Protein AF-A0A8T1RZL0-F1 (afdb_monomer_lite)

Organism: Chelydra serpentina (NCBI:txid8475)

pLDDT: mean 84.04, std 23.36, range [25.22, 98.88]

InterPro domains:
  IPR036890 Histidine kinase/HSP90-like ATPase superfamily [G3DSA:3.30.565.10] (54-259)
  IPR036890 Histidine kinase/HSP90-like ATPase superfamily [SSF55874] (76-316)

Secondary structure (DSSP, 8-state):
-------PPPP----------------------PPPPP---------------SS--TTS-----BHHHHHHHHTT-SSHHHHHHHHHHHHHHTT-SEEEEEEEE-TTSTTSEEEEEEE-S----HHHHHHHTSTT--TT--TT---S--SS-HHHHHHHHHEEEEEEEEEETTEEEEEEEEHHHHHHHT--B------EEETTT--B--S-HHHHHHHHHHHHHHSS--SHHHHHHHHHT--SSEEEEEEEEEE-B-TTSSBSEE-SSSTT--EESSPPPTT--GGGTBHHHHHHHS-SS--SEEEETTEEP----GGGSSSS--

Radius of gyration: 24.31 Å; chains: 1; bounding box: 66×62×62 Å

Structure (mmCIF, N/CA/C/O backbone):
data_AF-A0A8T1RZL0-F1
#
_entry.id   AF-A0A8T1RZL0-F1
#
loop_
_atom_site.group_PDB
_atom_site.id
_atom_site.type_symbol
_atom_site.label_atom_id
_atom_site.label_alt_id
_atom_site.label_comp_id
_atom_site.label_asym_id
_atom_site.label_entity_id
_atom_site.label_seq_id
_atom_site.pdbx_PDB_ins_code
_atom_site.Cartn_x
_atom_site.Cartn_y
_atom_site.Cartn_z
_atom_site.occupancy
_atom_site.B_iso_or_equiv
_atom_site.auth_seq_id
_atom_site.auth_comp_id
_atom_site.auth_asym_id
_atom_site.auth_atom_id
_atom_site.pdbx_PDB_model_num
ATOM 1 N N . ALA A 1 1 ? 41.964 -41.696 9.073 1.00 37.19 1 ALA A N 1
ATOM 2 C CA . ALA A 1 1 ? 42.501 -40.524 8.344 1.00 37.19 1 ALA A CA 1
ATOM 3 C C . ALA A 1 1 ? 41.944 -40.613 6.926 1.00 37.19 1 ALA A C 1
ATOM 5 O O . ALA A 1 1 ? 42.032 -41.689 6.370 1.00 37.19 1 ALA A O 1
ATOM 6 N N . THR A 1 2 ? 41.233 -39.659 6.337 1.00 33.69 2 THR A N 1
ATOM 7 C CA . THR A 1 2 ? 41.319 -38.195 6.370 1.00 33.69 2 THR A CA 1
ATOM 8 C C . THR A 1 2 ? 39.928 -37.588 6.111 1.00 33.69 2 THR A C 1
ATOM 10 O O . THR A 1 2 ? 39.159 -38.073 5.288 1.00 33.69 2 THR A O 1
ATOM 13 N N . ARG A 1 3 ? 39.608 -36.514 6.845 1.00 30.61 3 ARG A N 1
ATOM 14 C CA . ARG A 1 3 ? 38.423 -35.659 6.667 1.00 30.61 3 ARG A CA 1
ATOM 15 C C . ARG A 1 3 ? 38.603 -34.766 5.430 1.00 30.61 3 ARG A C 1
ATOM 17 O O . ARG A 1 3 ? 39.590 -34.036 5.359 1.00 30.61 3 ARG A O 1
ATOM 24 N N . GLY A 1 4 ? 37.636 -34.764 4.512 1.00 29.84 4 GLY A N 1
ATOM 25 C CA . GLY A 1 4 ? 37.525 -33.781 3.428 1.00 29.84 4 GLY A CA 1
ATOM 26 C C . GLY A 1 4 ? 36.739 -32.550 3.887 1.00 29.84 4 GLY A C 1
ATOM 27 O O . GLY A 1 4 ? 35.565 -32.654 4.231 1.00 29.84 4 GLY A O 1
ATOM 28 N N . ARG A 1 5 ? 37.408 -31.394 3.936 1.00 31.72 5 ARG A N 1
ATOM 29 C CA . ARG A 1 5 ? 36.857 -30.090 4.340 1.00 31.72 5 ARG A CA 1
ATOM 30 C C . ARG A 1 5 ? 35.836 -29.583 3.311 1.00 31.72 5 ARG A C 1
ATOM 32 O O . ARG A 1 5 ? 36.177 -29.447 2.138 1.00 31.72 5 ARG A O 1
ATOM 39 N N . ARG A 1 6 ? 34.625 -29.223 3.757 1.00 32.50 6 ARG A N 1
ATOM 40 C CA . ARG A 1 6 ? 33.732 -28.321 3.009 1.00 32.50 6 ARG A CA 1
ATOM 41 C C . ARG A 1 6 ? 34.348 -26.918 3.035 1.00 32.50 6 ARG A C 1
ATOM 43 O O . ARG A 1 6 ? 34.681 -26.419 4.104 1.00 32.50 6 ARG A O 1
ATOM 50 N N . ARG A 1 7 ? 34.544 -26.321 1.858 1.00 29.55 7 ARG A N 1
ATOM 51 C CA . ARG A 1 7 ? 34.908 -24.908 1.702 1.00 29.55 7 ARG A CA 1
ATOM 52 C C . ARG A 1 7 ? 33.635 -24.075 1.835 1.00 29.55 7 ARG A C 1
ATOM 54 O O . ARG A 1 7 ? 32.739 -24.211 1.008 1.00 29.55 7 ARG A O 1
ATOM 61 N N . GLU A 1 8 ? 33.566 -23.243 2.865 1.00 30.62 8 GLU A N 1
ATOM 62 C CA . GLU A 1 8 ? 32.616 -22.135 2.936 1.00 30.62 8 GLU A CA 1
ATOM 63 C C . GLU A 1 8 ? 33.102 -21.010 2.016 1.00 30.62 8 GLU A C 1
ATOM 65 O O . GLU A 1 8 ? 34.278 -20.642 2.025 1.00 30.62 8 GLU A O 1
ATOM 70 N N . VAL A 1 9 ? 32.198 -20.506 1.179 1.00 29.25 9 VAL A N 1
ATOM 71 C CA . VAL A 1 9 ? 32.415 -19.330 0.331 1.00 29.25 9 VAL A CA 1
ATOM 72 C C . VAL A 1 9 ? 31.949 -18.109 1.133 1.00 29.25 9 VAL A C 1
ATOM 74 O O . VAL A 1 9 ? 30.792 -18.104 1.561 1.00 29.25 9 VAL A O 1
ATOM 77 N N . PRO A 1 10 ? 32.788 -17.082 1.361 1.00 31.03 10 PRO A N 1
ATOM 78 C CA . PRO A 1 10 ? 32.375 -15.899 2.109 1.00 31.03 10 PRO A CA 1
ATOM 79 C C . PRO A 1 10 ? 31.313 -15.112 1.333 1.00 31.03 10 PRO A C 1
ATOM 81 O O . PRO A 1 10 ? 31.530 -14.728 0.183 1.00 31.03 10 PRO A O 1
ATOM 84 N N . ARG A 1 11 ? 30.166 -14.850 1.970 1.00 28.55 11 ARG A N 1
ATOM 85 C CA . ARG A 1 11 ? 29.207 -13.840 1.507 1.00 28.55 11 ARG A CA 1
ATOM 86 C C . ARG A 1 11 ? 29.828 -12.462 1.738 1.00 28.55 11 ARG A C 1
ATOM 88 O O . ARG A 1 11 ? 30.153 -12.123 2.872 1.00 28.55 11 ARG A O 1
ATOM 95 N N . LEU A 1 12 ? 29.980 -11.679 0.670 1.00 26.19 12 LEU A N 1
ATOM 96 C CA . LEU A 1 12 ? 30.259 -10.248 0.771 1.00 26.19 12 LEU A CA 1
ATOM 97 C C . LEU A 1 12 ? 29.050 -9.561 1.423 1.00 26.19 12 LEU A C 1
ATOM 99 O O . LEU A 1 12 ? 28.050 -9.301 0.759 1.00 26.19 12 LEU A O 1
ATOM 103 N N . CYS A 1 13 ? 29.145 -9.264 2.718 1.00 26.36 13 CYS A N 1
ATOM 104 C CA . CYS A 1 13 ? 28.384 -8.170 3.310 1.00 26.36 13 CYS A CA 1
ATOM 105 C C . CYS A 1 13 ? 29.122 -6.876 2.965 1.00 26.36 13 CYS A C 1
ATOM 107 O O . CYS A 1 13 ? 30.236 -6.653 3.436 1.00 26.36 13 CYS A O 1
ATOM 109 N N . ALA A 1 14 ? 28.514 -6.040 2.127 1.00 26.00 14 ALA A N 1
ATOM 110 C CA . ALA A 1 14 ? 28.943 -4.662 1.961 1.00 26.00 14 ALA A CA 1
ATOM 111 C C . ALA A 1 14 ? 28.702 -3.930 3.290 1.00 26.00 14 ALA A C 1
ATOM 113 O O . ALA A 1 14 ? 27.561 -3.685 3.674 1.00 26.00 14 ALA A O 1
ATOM 114 N N . ALA A 1 15 ? 29.780 -3.641 4.015 1.00 27.19 15 ALA A N 1
ATOM 115 C CA . ALA A 1 15 ? 29.756 -2.709 5.128 1.00 27.19 15 ALA A CA 1
ATOM 116 C C . ALA A 1 15 ? 29.612 -1.295 4.551 1.00 27.19 15 ALA A C 1
ATOM 118 O O . ALA A 1 15 ? 30.432 -0.869 3.741 1.00 27.19 15 ALA A O 1
ATOM 119 N N . TRP A 1 16 ? 28.552 -0.588 4.933 1.00 25.22 16 TRP A N 1
ATOM 120 C CA . TRP A 1 16 ? 28.463 0.852 4.727 1.00 25.22 16 TRP A CA 1
ATOM 121 C C . TRP A 1 16 ? 29.247 1.536 5.848 1.00 25.22 16 TRP A C 1
ATOM 123 O O . TRP A 1 16 ? 28.841 1.506 7.009 1.00 25.22 16 TRP A O 1
ATOM 133 N N . GLU A 1 17 ? 30.391 2.121 5.498 1.00 25.33 17 GLU A N 1
ATOM 134 C CA . GLU A 1 17 ? 31.101 3.075 6.345 1.00 25.33 17 GLU A CA 1
ATOM 135 C C . GLU A 1 17 ? 30.389 4.429 6.257 1.00 25.33 17 GLU A C 1
ATOM 137 O O . GLU A 1 17 ? 30.328 5.056 5.199 1.00 25.33 17 GLU A O 1
ATOM 142 N N . ALA A 1 18 ? 29.844 4.885 7.384 1.00 27.38 18 ALA A N 1
ATOM 143 C CA . ALA A 1 18 ? 29.419 6.264 7.545 1.00 27.38 18 ALA A CA 1
ATOM 144 C C . ALA A 1 18 ? 30.668 7.158 7.566 1.00 27.38 18 ALA A C 1
ATOM 146 O O . ALA A 1 18 ? 31.413 7.200 8.545 1.00 27.38 18 ALA A O 1
ATOM 147 N N . VAL A 1 19 ? 30.904 7.866 6.464 1.00 27.39 19 VAL A N 1
ATOM 148 C CA . VAL A 1 19 ? 31.906 8.928 6.383 1.00 27.39 19 VAL A CA 1
ATOM 149 C C . VAL A 1 19 ? 31.368 10.145 7.136 1.00 27.39 19 VAL A C 1
ATOM 151 O O . VAL A 1 19 ? 30.555 10.901 6.613 1.00 27.39 19 VAL A O 1
ATOM 154 N N . THR A 1 20 ? 31.840 10.364 8.361 1.00 32.06 20 THR A N 1
ATOM 155 C CA . THR A 1 20 ? 31.798 11.684 9.007 1.00 32.06 20 THR A CA 1
ATOM 156 C C . THR A 1 20 ? 33.219 12.227 9.071 1.00 32.06 20 THR A C 1
ATOM 158 O O . THR A 1 20 ? 34.061 11.700 9.798 1.00 32.06 20 THR A O 1
ATOM 161 N N . GLY A 1 21 ? 33.504 13.254 8.272 1.00 28.02 21 GLY A N 1
ATOM 162 C CA . GLY A 1 21 ? 34.773 13.975 8.304 1.00 28.02 21 GLY A CA 1
ATOM 163 C C . GLY A 1 21 ? 34.838 15.002 9.439 1.00 28.02 21 GLY A C 1
ATOM 164 O O . GLY A 1 21 ? 33.839 15.642 9.755 1.00 28.02 21 GLY A O 1
ATOM 165 N N . GLY A 1 22 ? 36.043 15.198 9.990 1.00 28.34 22 GLY A N 1
ATOM 166 C CA . GLY A 1 22 ? 36.426 16.397 10.751 1.00 28.34 22 GLY A CA 1
ATOM 167 C C . GLY A 1 22 ? 37.119 16.115 12.093 1.00 28.34 22 GLY A C 1
ATOM 168 O O . GLY A 1 22 ? 36.473 15.573 12.981 1.00 28.34 22 GLY A O 1
ATOM 169 N N . PRO A 1 23 ? 38.410 16.468 12.280 1.00 32.50 23 PRO A N 1
ATOM 170 C CA . PRO A 1 23 ? 39.247 15.941 13.356 1.00 32.50 23 PRO A CA 1
ATOM 171 C C . PRO A 1 23 ? 39.116 16.745 14.657 1.00 32.50 23 PRO A C 1
ATOM 173 O O . PRO A 1 23 ? 39.288 17.961 14.677 1.00 32.50 23 PRO A O 1
ATOM 176 N N . GLY A 1 24 ? 38.893 16.047 15.769 1.00 28.92 24 GLY A N 1
ATOM 177 C CA . GLY A 1 24 ? 38.912 16.621 17.111 1.00 28.92 24 GLY A CA 1
ATOM 178 C C . GLY A 1 24 ? 39.408 15.585 18.108 1.00 28.92 24 GLY A C 1
ATOM 179 O O . GLY A 1 24 ? 38.707 14.641 18.447 1.00 28.92 24 GLY A O 1
ATOM 180 N N . THR A 1 25 ? 40.654 15.747 18.537 1.00 32.50 25 THR A N 1
ATOM 181 C CA . THR A 1 25 ? 41.343 14.984 19.583 1.00 32.50 25 THR A CA 1
ATOM 182 C C . THR A 1 25 ? 40.469 14.673 20.799 1.00 32.50 25 THR A C 1
ATOM 184 O O . THR A 1 25 ? 40.083 15.600 21.507 1.00 32.50 25 THR A O 1
ATOM 187 N N . GLN A 1 26 ? 40.305 13.394 21.149 1.00 30.94 26 GLN A N 1
ATOM 188 C CA . GLN A 1 26 ? 40.115 13.001 22.546 1.00 30.94 26 GLN A CA 1
ATOM 189 C C . GLN A 1 26 ? 40.619 11.580 22.829 1.00 30.94 26 GLN A C 1
ATOM 191 O O . GLN A 1 26 ? 40.531 10.667 22.015 1.00 30.94 26 GLN A O 1
ATOM 196 N N . LYS A 1 27 ? 41.277 11.481 23.983 1.00 30.34 27 LYS A N 1
ATOM 197 C CA . LYS A 1 27 ? 42.236 10.460 24.401 1.00 30.34 27 LYS A CA 1
ATOM 198 C C . LYS A 1 27 ? 41.599 9.091 24.648 1.00 30.34 27 LYS A C 1
ATOM 200 O O . LYS A 1 27 ? 40.539 8.980 25.251 1.00 30.34 27 LYS A O 1
ATOM 205 N N . SER A 1 28 ? 42.359 8.063 24.287 1.00 29.33 28 SER A N 1
ATOM 206 C CA . SER A 1 28 ? 42.200 6.672 24.699 1.00 29.33 28 SER A CA 1
ATOM 207 C C . SER A 1 28 ? 42.244 6.510 26.225 1.00 29.33 28 SER A C 1
ATOM 209 O O . SER A 1 28 ? 43.258 6.822 26.852 1.00 29.33 28 SER A O 1
ATOM 211 N N . LEU A 1 29 ? 41.191 5.936 26.802 1.00 29.83 29 LEU A N 1
ATOM 212 C CA . LEU A 1 29 ? 41.204 5.299 28.121 1.00 29.83 29 LEU A CA 1
ATOM 213 C C . LEU A 1 29 ? 40.621 3.888 27.958 1.00 29.83 29 LEU A C 1
ATOM 215 O O . LEU A 1 29 ? 39.431 3.659 28.143 1.00 29.83 29 LEU A O 1
ATOM 219 N N . LEU A 1 30 ? 41.474 2.942 27.557 1.00 30.59 30 LEU A N 1
ATOM 220 C CA . LEU A 1 30 ? 41.188 1.510 27.642 1.00 30.59 30 LEU A CA 1
ATOM 221 C C . LEU A 1 30 ? 41.414 1.069 29.093 1.00 30.59 30 LEU A C 1
ATOM 223 O O . LEU A 1 30 ? 42.540 0.799 29.502 1.00 30.59 30 LEU A O 1
ATOM 227 N N . GLY A 1 31 ? 40.337 1.029 29.875 1.00 28.03 31 GLY A N 1
ATOM 228 C CA . GLY A 1 31 ? 40.299 0.317 31.147 1.00 28.03 31 GLY A CA 1
ATOM 229 C C . GLY A 1 31 ? 39.988 -1.157 30.899 1.00 28.03 31 GLY A C 1
ATOM 230 O O . GLY A 1 31 ? 38.896 -1.499 30.453 1.00 28.03 31 GLY A O 1
ATOM 231 N N . THR A 1 32 ? 40.946 -2.037 31.176 1.00 32.47 32 THR A N 1
ATOM 232 C CA . THR A 1 32 ? 40.758 -3.491 31.186 1.00 32.47 32 THR A CA 1
ATOM 233 C C . THR A 1 32 ? 39.917 -3.898 32.396 1.00 32.47 32 THR A C 1
ATOM 235 O O . THR A 1 32 ? 40.432 -3.950 33.512 1.00 32.47 32 THR A O 1
ATOM 238 N N . ALA A 1 33 ? 38.635 -4.205 32.192 1.00 30.55 33 ALA A N 1
ATOM 239 C CA . ALA A 1 33 ? 37.820 -4.895 33.189 1.00 30.55 33 ALA A CA 1
ATOM 240 C C . ALA A 1 33 ? 37.952 -6.413 32.980 1.00 30.55 33 ALA A C 1
ATOM 242 O O . ALA A 1 33 ? 37.507 -6.959 31.971 1.00 30.55 33 ALA A O 1
ATOM 243 N N . GLN A 1 34 ? 38.617 -7.085 33.920 1.00 29.52 34 GLN A N 1
ATOM 244 C CA . GLN A 1 34 ? 38.732 -8.543 33.971 1.00 29.52 34 GLN A CA 1
ATOM 245 C C . GLN A 1 34 ? 37.376 -9.165 34.344 1.00 29.52 34 GLN A C 1
ATOM 247 O O . GLN A 1 34 ? 36.755 -8.759 35.324 1.00 29.52 34 GLN A O 1
ATOM 252 N N . CYS A 1 35 ? 36.928 -10.162 33.576 1.00 29.73 35 CYS A N 1
ATOM 253 C CA . CYS A 1 35 ? 35.799 -11.013 33.955 1.00 29.73 35 CYS A CA 1
ATOM 254 C C . CYS A 1 35 ? 36.222 -11.992 35.070 1.00 29.73 35 CYS A C 1
ATOM 256 O O . CYS A 1 35 ? 37.322 -12.545 34.988 1.00 29.73 35 CYS A O 1
ATOM 258 N N . PRO A 1 36 ? 35.381 -12.238 36.091 1.00 33.09 36 PRO A N 1
ATOM 259 C CA . PRO A 1 36 ? 35.652 -13.253 37.106 1.00 33.09 36 PRO A CA 1
ATOM 260 C C . PRO A 1 36 ? 35.468 -14.677 36.539 1.00 33.09 36 PRO A C 1
ATOM 262 O O . PRO A 1 36 ? 34.746 -14.854 35.557 1.00 33.09 36 PRO A O 1
ATOM 265 N N . PRO A 1 37 ? 36.119 -15.698 37.131 1.00 33.81 37 PRO A N 1
ATOM 266 C CA . PRO A 1 37 ? 36.125 -17.056 36.595 1.00 33.81 37 PRO A CA 1
ATOM 267 C C . PRO A 1 37 ? 34.781 -17.769 36.798 1.00 33.81 37 PRO A C 1
ATOM 269 O O . PRO A 1 37 ? 34.136 -17.636 37.838 1.00 33.81 37 PRO A O 1
ATOM 272 N N . GLU A 1 38 ? 34.391 -18.566 35.800 1.00 33.50 38 GLU A N 1
ATOM 273 C CA . GLU A 1 38 ? 33.238 -19.467 35.850 1.00 33.50 38 GLU A CA 1
ATOM 274 C C . GLU A 1 38 ? 33.451 -20.564 36.904 1.00 33.50 38 GLU A C 1
ATOM 276 O O . GLU A 1 38 ? 34.396 -21.352 36.832 1.00 33.50 38 GLU A O 1
ATOM 281 N N . VAL A 1 39 ? 32.542 -20.640 37.878 1.00 35.50 39 VAL A N 1
ATOM 282 C CA . VAL A 1 39 ? 32.444 -21.775 38.800 1.00 35.50 39 VAL A CA 1
ATOM 283 C C . VAL A 1 39 ? 31.473 -22.785 38.196 1.00 35.50 39 VAL A C 1
ATOM 285 O O . VAL A 1 39 ? 30.285 -22.509 38.042 1.00 35.50 39 VAL A O 1
ATOM 288 N N . GLY A 1 40 ? 31.997 -23.958 37.844 1.00 34.34 40 GLY A N 1
ATOM 289 C CA . GLY A 1 40 ? 31.218 -25.083 37.344 1.00 34.34 40 GLY A CA 1
ATOM 290 C C . GLY A 1 40 ? 30.263 -25.644 38.399 1.00 34.34 40 GLY A C 1
ATOM 291 O O . GLY A 1 40 ? 30.658 -25.942 39.525 1.00 34.34 40 GLY A O 1
ATOM 292 N N . GLY A 1 41 ? 29.011 -25.842 37.998 1.00 31.33 41 GLY A N 1
ATOM 293 C CA . GLY A 1 41 ? 28.005 -26.578 38.754 1.00 31.33 41 GLY A CA 1
ATOM 294 C C . GLY A 1 41 ? 26.936 -27.111 37.807 1.00 31.33 41 GLY A C 1
ATOM 295 O O . GLY A 1 41 ? 26.253 -26.337 37.143 1.00 31.33 41 GLY A O 1
ATOM 296 N N . LEU A 1 42 ? 26.808 -28.440 37.727 1.00 40.09 42 LEU A N 1
ATOM 297 C CA . LEU A 1 42 ? 25.701 -29.106 37.044 1.00 40.09 42 LEU A CA 1
ATOM 298 C C . LEU A 1 42 ? 24.372 -28.699 37.700 1.00 40.09 42 LEU A C 1
ATOM 300 O O . LEU A 1 42 ? 24.178 -28.911 38.895 1.00 40.09 42 LEU A O 1
ATOM 304 N N . GLY A 1 43 ? 23.442 -28.165 36.913 1.00 32.91 43 GLY A N 1
ATOM 305 C CA . GLY A 1 43 ? 22.094 -27.824 37.358 1.00 32.91 43 GLY A CA 1
ATOM 306 C C . GLY A 1 43 ? 21.182 -27.595 36.159 1.00 32.91 43 GLY A C 1
ATOM 307 O O . GLY A 1 43 ? 21.559 -26.920 35.209 1.00 32.91 43 GLY A O 1
ATOM 308 N N . ALA A 1 44 ? 20.011 -28.225 36.187 1.00 34.75 44 ALA A N 1
ATOM 309 C CA . ALA A 1 44 ? 19.055 -28.352 35.095 1.00 34.75 44 ALA A CA 1
ATOM 310 C C . ALA A 1 44 ? 18.743 -27.047 34.335 1.00 34.75 44 ALA A C 1
ATOM 312 O O . ALA A 1 44 ? 18.639 -25.970 34.922 1.00 34.75 44 ALA A O 1
ATOM 313 N N . ALA A 1 45 ? 18.518 -27.183 33.024 1.00 38.50 45 ALA A N 1
ATOM 314 C CA . ALA A 1 45 ? 18.060 -26.120 32.139 1.00 38.50 45 ALA A CA 1
ATOM 315 C C . ALA A 1 45 ? 16.754 -25.494 32.664 1.00 38.50 45 ALA A C 1
ATOM 317 O O . ALA A 1 45 ? 15.665 -26.042 32.493 1.00 38.50 45 ALA A O 1
ATOM 318 N N . ARG A 1 46 ? 16.863 -24.329 33.312 1.00 38.16 46 ARG A N 1
ATOM 319 C CA . ARG A 1 46 ? 15.722 -23.445 33.556 1.00 38.16 46 ARG A CA 1
ATOM 320 C C . ARG A 1 46 ? 15.308 -22.844 32.220 1.00 38.16 46 ARG A C 1
ATOM 322 O O . ARG A 1 46 ? 16.105 -22.169 31.573 1.00 38.16 46 ARG A O 1
ATOM 329 N N . GLN A 1 47 ? 14.056 -23.065 31.830 1.00 39.34 47 GLN A N 1
ATOM 330 C CA . GLN A 1 47 ? 13.431 -22.241 30.803 1.00 39.34 47 GLN A CA 1
ATOM 331 C C . GLN A 1 47 ? 13.476 -20.770 31.255 1.00 39.34 47 GLN A C 1
ATOM 333 O O . GLN A 1 47 ? 13.221 -20.504 32.436 1.00 39.34 47 GLN A O 1
ATOM 338 N N . PRO A 1 48 ? 13.818 -19.813 30.376 1.00 42.34 48 PRO A N 1
ATOM 339 C CA . PRO A 1 48 ? 13.777 -18.407 30.736 1.00 42.34 48 PRO A CA 1
ATOM 340 C C . PRO A 1 48 ? 12.315 -18.018 30.978 1.00 42.34 48 PRO A C 1
ATOM 342 O O . PRO A 1 48 ? 11.495 -18.034 30.062 1.00 42.34 48 PRO A O 1
ATOM 345 N N . GLY A 1 49 ? 11.979 -17.722 32.235 1.00 48.06 49 GLY A N 1
ATOM 346 C CA . GLY A 1 49 ? 10.696 -17.120 32.590 1.00 48.06 49 GLY A CA 1
ATOM 347 C C . GLY A 1 49 ? 10.536 -15.734 31.950 1.00 48.06 49 GLY A C 1
ATOM 348 O O . GLY A 1 49 ? 11.512 -15.182 31.432 1.00 48.06 49 GLY A O 1
ATOM 349 N N . PRO A 1 50 ? 9.324 -15.150 31.979 1.00 53.62 50 PRO A N 1
ATOM 350 C CA . PRO A 1 50 ? 9.091 -13.814 31.441 1.00 53.62 50 PRO A CA 1
ATOM 351 C C . PRO A 1 50 ? 10.080 -12.835 32.077 1.00 53.62 50 PRO A C 1
ATOM 353 O O . PRO A 1 50 ? 10.260 -12.839 33.296 1.00 53.62 50 PRO A O 1
ATOM 356 N N . ALA A 1 51 ? 10.753 -12.034 31.247 1.00 59.28 51 ALA A N 1
ATOM 357 C CA . ALA A 1 51 ? 11.690 -11.020 31.709 1.00 59.28 51 ALA A CA 1
ATOM 358 C C . ALA A 1 51 ? 10.952 -10.066 32.657 1.00 59.28 51 ALA A C 1
ATOM 360 O O . ALA A 1 51 ? 10.164 -9.226 32.225 1.00 59.28 51 ALA A O 1
ATOM 361 N N . MET A 1 52 ? 11.159 -10.238 33.962 1.00 64.62 52 MET A N 1
ATOM 362 C CA . MET A 1 52 ? 10.540 -9.379 34.958 1.00 64.62 52 MET A CA 1
ATOM 363 C C . MET A 1 52 ? 11.290 -8.054 34.974 1.00 64.62 52 MET A C 1
ATOM 365 O O . MET A 1 52 ? 12.489 -8.007 35.254 1.00 64.62 52 MET A O 1
ATOM 369 N N . ALA A 1 53 ? 10.579 -6.979 34.641 1.00 74.56 53 ALA A N 1
ATOM 370 C CA . ALA A 1 53 ? 11.073 -5.626 34.825 1.00 74.56 53 ALA A CA 1
ATOM 371 C C . ALA A 1 53 ? 11.481 -5.426 36.295 1.00 74.56 53 ALA A C 1
ATOM 373 O O . ALA A 1 53 ? 10.754 -5.827 37.202 1.00 74.56 53 ALA A O 1
ATOM 374 N N . PHE A 1 54 ? 12.641 -4.808 36.532 1.00 83.94 54 PHE A N 1
ATOM 375 C CA . PHE A 1 54 ? 13.163 -4.581 37.886 1.00 83.94 54 PHE A CA 1
ATOM 376 C C . PHE A 1 54 ? 12.277 -3.631 38.711 1.00 83.94 54 PHE A C 1
ATOM 378 O O . PHE A 1 54 ? 12.204 -3.744 39.930 1.00 83.94 54 PHE A O 1
ATOM 385 N N . THR A 1 55 ? 11.597 -2.691 38.051 1.00 91.12 55 THR A N 1
ATOM 386 C CA . THR A 1 55 ? 10.668 -1.739 38.670 1.00 91.12 55 THR A CA 1
ATOM 387 C C . THR A 1 55 ? 9.638 -1.258 37.643 1.00 91.12 55 THR A C 1
ATOM 389 O O . THR A 1 55 ? 9.708 -1.612 36.464 1.00 91.12 55 THR A O 1
ATOM 392 N N . ASN A 1 56 ? 8.678 -0.444 38.080 1.00 88.75 56 ASN A N 1
ATOM 393 C CA . ASN A 1 56 ? 7.738 0.219 37.189 1.00 88.75 56 ASN A CA 1
ATOM 394 C C . ASN A 1 56 ? 8.426 1.376 36.441 1.00 88.75 56 ASN A C 1
ATOM 396 O O . ASN A 1 56 ? 8.988 2.281 37.054 1.00 88.75 56 ASN A O 1
ATOM 400 N N . TYR A 1 57 ? 8.341 1.355 35.111 1.00 91.06 57 TYR A N 1
ATOM 401 C CA . TYR A 1 57 ? 8.910 2.370 34.220 1.00 91.06 57 TYR A CA 1
ATOM 402 C C . TYR A 1 57 ? 7.854 3.301 33.599 1.00 91.06 57 TYR A C 1
ATOM 404 O O . TYR A 1 57 ? 8.152 3.995 32.631 1.00 91.06 57 TYR A O 1
ATOM 412 N N . SER A 1 58 ? 6.613 3.312 34.098 1.00 91.12 58 SER A N 1
ATOM 413 C CA . SER A 1 58 ? 5.513 4.097 33.514 1.00 91.12 58 SER A CA 1
ATOM 414 C C . SER A 1 58 ? 5.751 5.610 33.518 1.00 91.12 58 SER A C 1
ATOM 416 O O . SER A 1 58 ? 5.195 6.302 32.676 1.00 91.12 58 SER A O 1
ATOM 418 N N . SER A 1 59 ? 6.569 6.121 34.443 1.00 91.19 59 SER A N 1
ATOM 419 C CA . SER A 1 59 ? 6.932 7.541 34.536 1.00 91.19 59 SER A CA 1
ATOM 420 C C . SER A 1 59 ? 8.146 7.934 33.688 1.00 91.19 59 SER A C 1
ATOM 422 O O . SER A 1 59 ? 8.513 9.107 33.668 1.00 91.19 59 SER A O 1
ATOM 424 N N . LEU A 1 60 ? 8.804 6.978 33.022 1.00 92.44 60 LEU A N 1
ATOM 425 C CA . LEU A 1 60 ? 9.966 7.266 32.186 1.00 92.44 60 LEU A CA 1
ATOM 426 C C . LEU A 1 60 ? 9.543 7.735 30.792 1.00 92.44 60 LEU A C 1
ATOM 428 O O . LEU A 1 60 ? 8.580 7.231 30.212 1.00 92.44 60 LEU A O 1
ATOM 432 N N . ASN A 1 61 ? 10.332 8.651 30.230 1.00 89.56 61 ASN A N 1
ATOM 433 C CA . ASN A 1 61 ? 10.121 9.169 28.883 1.00 89.56 61 ASN A CA 1
ATOM 434 C C . ASN A 1 61 ? 10.197 8.049 27.837 1.00 89.56 61 ASN A C 1
ATOM 436 O O . ASN A 1 61 ? 11.068 7.175 27.888 1.00 89.56 61 ASN A O 1
ATOM 440 N N . ARG A 1 62 ? 9.289 8.098 26.860 1.00 90.94 62 ARG A N 1
ATOM 441 C CA . ARG A 1 62 ? 9.257 7.191 25.710 1.00 90.94 62 ARG A CA 1
ATOM 442 C C . ARG A 1 62 ? 9.771 7.928 24.482 1.00 90.94 62 ARG A C 1
ATOM 444 O O . ARG A 1 62 ? 9.447 9.093 24.287 1.00 90.94 62 ARG A O 1
ATOM 451 N N . ALA A 1 63 ? 10.547 7.238 23.649 1.00 87.62 63 ALA A N 1
ATOM 452 C CA . ALA A 1 63 ? 10.794 7.724 22.299 1.00 87.62 63 ALA A CA 1
ATOM 453 C C . ALA A 1 63 ? 9.455 7.782 21.551 1.00 87.62 63 ALA A C 1
ATOM 455 O O . ALA A 1 63 ? 8.667 6.835 21.619 1.00 87.62 63 ALA A O 1
ATOM 456 N N . GLN A 1 64 ? 9.213 8.893 20.870 1.00 85.62 64 GLN A N 1
ATOM 457 C CA . GLN A 1 64 ? 8.015 9.135 20.078 1.00 85.62 64 GLN A CA 1
ATOM 458 C C . GLN A 1 64 ? 8.408 9.335 18.618 1.00 85.62 64 GLN A C 1
ATOM 460 O O . GLN A 1 64 ? 9.556 9.653 18.304 1.00 85.62 64 GLN A O 1
ATOM 465 N N . LEU A 1 65 ? 7.448 9.108 17.730 1.00 87.19 65 LEU A N 1
ATOM 466 C CA . LEU A 1 65 ? 7.594 9.384 16.311 1.00 87.19 65 LEU A CA 1
ATOM 467 C C . LEU A 1 65 ? 6.832 10.657 16.001 1.00 87.19 65 LEU A C 1
ATOM 469 O O . LEU A 1 65 ? 5.638 10.740 16.286 1.00 87.19 65 LEU A O 1
ATOM 473 N N . THR A 1 66 ? 7.534 11.615 15.411 1.00 88.25 66 THR A N 1
ATOM 474 C CA . THR A 1 66 ? 6.913 12.825 14.893 1.00 88.25 66 THR A CA 1
ATOM 475 C C . THR A 1 66 ? 6.407 12.590 13.477 1.00 88.25 66 THR A C 1
ATOM 477 O O . THR A 1 66 ? 6.898 11.719 12.750 1.00 88.25 66 THR A O 1
ATOM 480 N N . PHE A 1 67 ? 5.449 13.401 13.062 1.00 86.25 67 PHE A N 1
ATOM 481 C CA . PHE A 1 67 ? 4.922 13.445 11.709 1.00 86.25 67 PHE A CA 1
ATOM 482 C C . PHE A 1 67 ? 6.038 13.576 10.651 1.00 86.25 67 PHE A C 1
ATOM 484 O O . PHE A 1 67 ? 6.058 12.833 9.664 1.00 86.25 67 PHE A O 1
ATOM 491 N N . GLU A 1 68 ? 7.032 14.439 10.888 1.00 87.44 68 GLU A N 1
ATOM 492 C CA . GLU A 1 68 ? 8.176 14.647 9.982 1.00 87.44 68 GLU A CA 1
ATOM 493 C C . GLU A 1 68 ? 9.062 13.403 9.811 1.00 87.44 68 GLU A C 1
ATOM 495 O O . GLU A 1 68 ? 9.731 13.219 8.783 1.00 87.44 68 GLU A O 1
ATOM 500 N N . TYR A 1 69 ? 9.036 12.481 10.778 1.00 89.75 69 TYR A N 1
ATOM 501 C CA . TYR A 1 69 ? 9.745 11.214 10.641 1.00 89.75 69 TYR A CA 1
ATOM 502 C C . TYR A 1 69 ? 9.201 10.376 9.477 1.00 89.75 69 TYR A C 1
ATOM 504 O O . TYR A 1 69 ? 9.974 9.673 8.830 1.00 89.75 69 TYR A O 1
ATOM 512 N N . LEU A 1 70 ? 7.909 10.480 9.139 1.00 87.69 70 LEU A N 1
ATOM 513 C CA . LEU A 1 70 ? 7.337 9.783 7.979 1.00 87.69 70 LEU A CA 1
ATOM 514 C C . LEU A 1 70 ? 8.025 10.207 6.678 1.00 87.69 70 LEU A C 1
ATOM 516 O O . LEU A 1 70 ? 8.318 9.367 5.824 1.00 87.69 70 LEU A O 1
ATOM 520 N N . HIS A 1 71 ? 8.337 11.500 6.544 1.00 87.31 71 HIS A N 1
ATOM 521 C CA . HIS A 1 71 ? 9.107 11.993 5.411 1.00 87.31 71 HIS A CA 1
ATOM 522 C C . HIS A 1 71 ? 10.554 11.506 5.462 1.00 87.31 71 HIS A C 1
ATOM 524 O O . HIS A 1 71 ? 11.038 10.947 4.480 1.00 87.31 71 HIS A O 1
ATOM 530 N N . THR A 1 72 ? 11.223 11.656 6.603 1.00 87.25 72 THR A N 1
ATOM 531 C CA . THR A 1 72 ? 12.621 11.228 6.771 1.00 87.25 72 THR A CA 1
ATOM 532 C C . THR A 1 72 ? 12.793 9.738 6.467 1.00 87.25 72 THR A C 1
ATOM 534 O O . THR A 1 72 ? 13.741 9.332 5.810 1.00 87.25 72 THR A O 1
ATOM 537 N N . ASN A 1 73 ? 11.839 8.905 6.873 1.00 87.75 73 ASN A N 1
ATOM 538 C CA . ASN A 1 73 ? 11.863 7.473 6.607 1.00 87.75 73 ASN A CA 1
ATOM 539 C C . ASN A 1 73 ? 11.685 7.136 5.113 1.00 87.75 73 ASN A C 1
ATOM 541 O O . ASN A 1 73 ? 12.203 6.127 4.633 1.00 87.75 73 ASN A O 1
ATOM 545 N N . SER A 1 74 ? 10.976 7.985 4.362 1.00 89.12 74 SER A N 1
ATOM 546 C CA . SER A 1 74 ? 10.753 7.805 2.920 1.00 89.12 74 SER A CA 1
ATOM 547 C C . SER A 1 74 ? 11.996 8.059 2.061 1.00 89.12 74 SER A C 1
ATOM 549 O O . SER A 1 74 ? 12.108 7.492 0.976 1.00 89.12 74 SER A O 1
ATOM 551 N N . THR A 1 75 ? 12.956 8.863 2.539 1.00 87.25 75 THR A N 1
ATOM 552 C CA . THR A 1 75 ? 14.171 9.210 1.774 1.00 87.25 75 THR A CA 1
ATOM 553 C C . THR A 1 75 ? 15.160 8.051 1.652 1.00 87.25 75 THR A C 1
ATOM 555 O O . THR A 1 75 ? 16.100 8.126 0.869 1.00 87.25 75 THR A O 1
ATOM 558 N N . THR A 1 76 ? 14.919 6.947 2.367 1.00 83.88 76 THR A N 1
ATOM 559 C CA . THR A 1 76 ? 15.670 5.689 2.227 1.00 83.88 76 THR A CA 1
ATOM 560 C C . THR A 1 76 ? 15.559 5.075 0.827 1.00 83.88 76 THR A C 1
ATOM 562 O O . THR A 1 76 ? 16.422 4.296 0.425 1.00 83.88 76 THR A O 1
ATOM 565 N N . HIS A 1 77 ? 14.524 5.443 0.066 1.00 84.31 77 HIS A N 1
ATOM 566 C CA . HIS A 1 77 ? 14.278 4.955 -1.287 1.00 84.31 77 HIS A CA 1
ATOM 567 C C . HIS A 1 77 ? 14.711 5.978 -2.344 1.00 84.31 77 HIS A C 1
ATOM 569 O O . HIS A 1 77 ? 13.900 6.763 -2.842 1.00 84.31 77 HIS A O 1
ATOM 575 N N . GLU A 1 78 ? 15.983 5.925 -2.745 1.00 83.56 78 GLU A N 1
ATOM 576 C CA . GLU A 1 78 ? 16.465 6.649 -3.935 1.00 83.56 78 GLU A CA 1
ATOM 577 C C . GLU A 1 78 ? 15.849 6.078 -5.223 1.00 83.56 78 GLU A C 1
ATOM 579 O O . GLU A 1 78 ? 15.513 6.810 -6.150 1.00 83.56 78 GLU A O 1
ATOM 584 N N . PHE A 1 79 ? 15.654 4.756 -5.272 1.00 90.06 79 PHE A N 1
ATOM 585 C CA . PHE A 1 79 ? 15.038 4.071 -6.403 1.00 90.06 79 PHE A CA 1
ATOM 586 C C . PHE A 1 79 ? 13.546 3.827 -6.156 1.00 90.06 79 PHE A C 1
ATOM 588 O O . PHE A 1 79 ? 13.175 2.981 -5.343 1.00 90.06 79 PHE A O 1
ATOM 595 N N . LEU A 1 80 ? 12.685 4.527 -6.903 1.00 95.19 80 LEU A N 1
ATOM 596 C CA . LEU A 1 80 ? 11.233 4.516 -6.694 1.00 95.19 80 LEU A CA 1
ATOM 597 C C . LEU A 1 80 ? 10.599 3.122 -6.830 1.00 95.19 80 LEU A C 1
ATOM 599 O O . LEU A 1 80 ? 9.747 2.761 -6.025 1.00 95.19 80 LEU A O 1
ATOM 603 N N . PHE A 1 81 ? 11.038 2.281 -7.771 1.00 97.25 81 PHE A N 1
ATOM 604 C CA . PHE A 1 81 ? 10.513 0.909 -7.845 1.00 97.25 81 PHE A CA 1
ATOM 605 C C . PHE A 1 81 ? 10.919 0.034 -6.655 1.00 97.25 81 PHE A C 1
ATOM 607 O O . PHE A 1 81 ? 10.220 -0.935 -6.371 1.00 97.25 81 PHE A O 1
ATOM 614 N N . GLY A 1 82 ? 11.986 0.386 -5.930 1.00 96.62 82 GLY A N 1
ATOM 615 C CA . GLY A 1 82 ? 12.300 -0.230 -4.640 1.00 96.62 82 GLY A CA 1
ATOM 616 C C . GLY A 1 82 ? 11.192 0.018 -3.613 1.00 96.62 82 GLY A C 1
ATOM 617 O O . GLY A 1 82 ? 10.767 -0.914 -2.938 1.00 96.62 82 GLY A O 1
ATOM 618 N N . ALA A 1 83 ? 10.627 1.229 -3.584 1.00 97.19 83 ALA A N 1
ATOM 619 C CA . ALA A 1 83 ? 9.474 1.544 -2.743 1.00 97.19 83 ALA A CA 1
ATOM 620 C C . ALA A 1 83 ? 8.220 0.746 -3.142 1.00 97.19 83 ALA A C 1
ATOM 622 O O . ALA A 1 83 ? 7.482 0.296 -2.269 1.00 97.19 83 ALA A O 1
ATOM 623 N N . LEU A 1 84 ? 7.986 0.526 -4.444 1.00 98.44 84 LEU A N 1
ATOM 624 C CA . LEU A 1 84 ? 6.892 -0.335 -4.914 1.00 98.44 84 LEU A CA 1
ATOM 625 C C . LEU A 1 84 ? 7.137 -1.805 -4.532 1.00 98.44 84 LEU A C 1
ATOM 627 O O . LEU A 1 84 ? 6.195 -2.495 -4.142 1.00 98.44 84 LEU A O 1
ATOM 631 N N . ALA A 1 85 ? 8.383 -2.285 -4.623 1.00 97.56 85 ALA A N 1
ATOM 632 C CA . ALA A 1 85 ? 8.748 -3.657 -4.273 1.00 97.56 85 ALA A CA 1
ATOM 633 C C . ALA A 1 85 ? 8.448 -3.997 -2.813 1.00 97.56 85 ALA A C 1
ATOM 635 O O . ALA A 1 85 ? 7.976 -5.099 -2.564 1.00 97.56 85 ALA A O 1
ATOM 636 N N . GLU A 1 86 ? 8.600 -3.056 -1.877 1.00 96.94 86 GLU A N 1
ATOM 637 C CA . GLU A 1 86 ? 8.233 -3.267 -0.467 1.00 96.94 86 GLU A CA 1
ATOM 638 C C . GLU A 1 86 ? 6.769 -3.722 -0.303 1.00 96.94 86 GLU A C 1
ATOM 640 O O . GLU A 1 86 ? 6.450 -4.550 0.553 1.00 96.94 86 GLU A O 1
ATOM 645 N N . LEU A 1 87 ? 5.848 -3.214 -1.132 1.00 98.00 87 LEU A N 1
ATOM 646 C CA . LEU A 1 87 ? 4.441 -3.627 -1.103 1.00 98.00 87 LEU A CA 1
ATOM 647 C C . LEU A 1 87 ? 4.246 -5.013 -1.732 1.00 98.00 87 LEU A C 1
ATOM 649 O O . LEU A 1 87 ? 3.486 -5.826 -1.205 1.00 98.00 87 LEU A O 1
ATOM 653 N N . VAL A 1 88 ? 4.969 -5.310 -2.815 1.00 98.31 88 VAL A N 1
ATOM 654 C CA . VAL A 1 88 ? 4.956 -6.636 -3.455 1.00 98.31 88 VAL A CA 1
ATOM 655 C C . VAL A 1 88 ? 5.535 -7.706 -2.518 1.00 98.31 88 VAL A C 1
ATOM 657 O O . VAL A 1 88 ? 4.986 -8.804 -2.424 1.00 98.31 88 VAL A O 1
ATOM 660 N N . ASP A 1 89 ? 6.587 -7.374 -1.770 1.00 96.44 89 ASP A N 1
ATOM 661 C CA . ASP A 1 89 ? 7.216 -8.241 -0.772 1.00 96.44 89 ASP A CA 1
ATOM 662 C C . ASP A 1 89 ? 6.257 -8.562 0.374 1.00 96.44 89 ASP A C 1
ATOM 664 O O . ASP A 1 89 ? 6.161 -9.716 0.794 1.00 96.44 89 ASP A O 1
ATOM 668 N N . ASN A 1 90 ? 5.481 -7.575 0.835 1.00 96.25 90 ASN A N 1
ATOM 669 C CA . ASN A 1 90 ? 4.467 -7.799 1.863 1.00 96.25 90 ASN A CA 1
ATOM 670 C C . ASN A 1 90 ? 3.365 -8.760 1.402 1.00 96.25 90 ASN A C 1
ATOM 672 O O . ASN A 1 90 ? 3.011 -9.656 2.169 1.00 96.25 90 ASN A O 1
ATOM 676 N N . ALA A 1 91 ? 2.878 -8.624 0.165 1.00 97.75 91 ALA A N 1
ATOM 677 C CA . ALA A 1 91 ? 1.904 -9.555 -0.407 1.00 97.75 91 ALA A CA 1
ATOM 678 C C . ALA A 1 91 ? 2.485 -10.972 -0.537 1.00 97.75 91 ALA A C 1
ATOM 680 O O . ALA A 1 91 ? 1.854 -11.951 -0.139 1.00 97.75 91 ALA A O 1
ATOM 681 N N . ARG A 1 92 ? 3.727 -11.092 -1.030 1.00 96.44 92 ARG A N 1
ATOM 682 C CA . ARG A 1 92 ? 4.421 -12.383 -1.135 1.00 96.44 92 ARG A CA 1
ATOM 683 C C . ARG A 1 92 ? 4.568 -13.060 0.226 1.00 96.44 92 ARG A C 1
ATOM 685 O O . ARG A 1 92 ? 4.309 -14.253 0.336 1.00 96.44 92 ARG A O 1
ATOM 692 N N . ASP A 1 93 ? 5.005 -12.320 1.239 1.00 94.50 93 ASP A N 1
ATOM 693 C CA . ASP A 1 93 ? 5.183 -12.839 2.597 1.00 94.50 93 ASP A CA 1
ATOM 694 C C . ASP A 1 93 ? 3.862 -13.214 3.281 1.00 94.50 93 ASP A C 1
ATOM 696 O O . ASP A 1 93 ? 3.880 -13.968 4.254 1.00 94.50 93 ASP A O 1
ATOM 700 N N . ALA A 1 94 ? 2.745 -12.648 2.818 1.00 95.25 94 ALA A N 1
ATOM 701 C CA . ALA A 1 94 ? 1.393 -13.006 3.231 1.00 95.25 94 ALA A CA 1
ATOM 702 C C . ALA A 1 94 ? 0.844 -14.212 2.446 1.00 95.25 94 ALA A C 1
ATOM 704 O O . ALA A 1 94 ? -0.363 -14.448 2.454 1.00 95.25 94 ALA A O 1
ATOM 705 N N . ASP A 1 95 ? 1.715 -14.955 1.756 1.00 96.44 95 ASP A N 1
ATOM 706 C CA . ASP A 1 95 ? 1.392 -16.140 0.960 1.00 96.44 95 ASP A CA 1
ATOM 707 C C . ASP A 1 95 ? 0.390 -15.880 -0.179 1.00 96.44 95 ASP A C 1
ATOM 709 O O . ASP A 1 95 ? -0.307 -16.794 -0.629 1.00 96.44 95 ASP A O 1
ATOM 713 N N . ALA A 1 96 ? 0.338 -14.646 -0.696 1.00 98.00 96 ALA A N 1
ATOM 714 C CA . ALA A 1 96 ? -0.512 -14.318 -1.832 1.00 98.00 96 ALA A CA 1
ATOM 715 C C . ALA A 1 96 ? -0.141 -15.150 -3.072 1.00 98.00 96 ALA A C 1
ATOM 717 O O . ALA A 1 96 ? 1.027 -15.318 -3.449 1.00 98.00 96 ALA A O 1
ATOM 718 N N . THR A 1 97 ? -1.160 -15.650 -3.7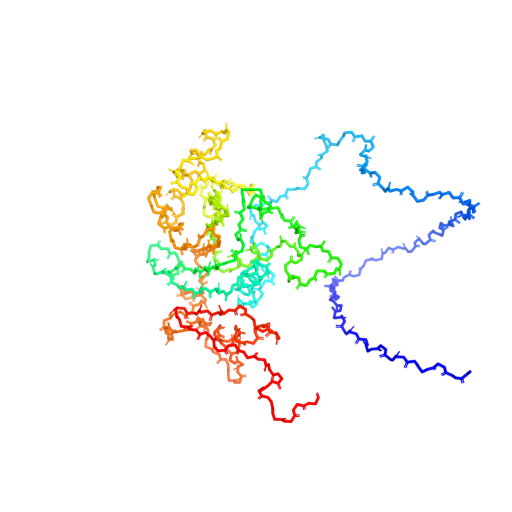66 1.00 98.19 97 THR A N 1
ATOM 719 C CA . THR A 1 97 ? -1.001 -16.332 -5.056 1.00 98.19 97 THR A CA 1
ATOM 720 C C . THR A 1 97 ? -1.023 -15.348 -6.221 1.00 98.19 97 THR A C 1
ATOM 722 O O . THR A 1 97 ? -0.579 -15.675 -7.336 1.00 98.19 97 THR A O 1
ATOM 725 N N . ARG A 1 98 ? -1.564 -14.152 -5.985 1.00 98.56 98 ARG A N 1
ATOM 726 C CA . ARG A 1 98 ? -1.764 -13.092 -6.959 1.00 98.56 98 ARG A CA 1
ATOM 727 C C . ARG A 1 98 ? -1.672 -11.722 -6.290 1.00 98.56 98 ARG A C 1
ATOM 729 O O . ARG A 1 98 ? -2.259 -11.500 -5.241 1.00 98.56 98 ARG A O 1
ATOM 736 N N . ILE A 1 99 ? -1.012 -10.794 -6.977 1.00 98.81 99 ILE A N 1
ATOM 737 C CA . ILE A 1 99 ? -1.107 -9.360 -6.704 1.00 98.81 99 ILE A CA 1
ATOM 738 C C . ILE A 1 99 ? -1.449 -8.605 -7.994 1.00 98.81 99 ILE A C 1
ATOM 740 O O . ILE A 1 99 ? -0.838 -8.837 -9.043 1.00 98.81 99 ILE A O 1
ATOM 744 N N . ASP A 1 100 ? -2.433 -7.716 -7.913 1.00 98.88 100 ASP A N 1
ATOM 745 C CA . ASP A 1 100 ? -2.809 -6.746 -8.935 1.00 98.88 100 ASP A CA 1
ATOM 746 C C . ASP A 1 100 ? -2.306 -5.361 -8.547 1.00 98.88 100 ASP A C 1
ATOM 748 O O . ASP A 1 100 ? -2.633 -4.841 -7.483 1.00 98.88 100 ASP A O 1
ATOM 752 N N . ILE A 1 101 ? -1.536 -4.753 -9.443 1.00 98.88 101 ILE A N 1
ATOM 753 C CA . ILE A 1 101 ? -0.975 -3.417 -9.280 1.00 98.88 101 ILE A CA 1
ATOM 754 C C . ILE A 1 101 ? -1.572 -2.550 -10.379 1.00 98.88 101 ILE A C 1
ATOM 756 O O . ILE A 1 101 ? -1.410 -2.841 -11.566 1.00 98.88 101 ILE A O 1
ATOM 760 N N . TYR A 1 102 ? -2.332 -1.530 -10.010 1.00 98.88 102 TYR A N 1
ATOM 761 C CA . TYR A 1 102 ? -3.088 -0.750 -10.984 1.00 98.88 102 TYR A CA 1
ATOM 762 C C . TYR A 1 102 ? -3.264 0.699 -10.552 1.00 98.88 102 TYR A C 1
ATOM 764 O O . TYR A 1 102 ? -3.288 1.017 -9.368 1.00 98.88 102 TYR A O 1
ATOM 772 N N . ALA A 1 103 ? -3.395 1.575 -11.541 1.00 98.62 103 ALA A N 1
ATOM 773 C CA . ALA A 1 103 ? -3.774 2.960 -11.346 1.00 98.62 103 ALA A CA 1
ATOM 774 C C . ALA A 1 103 ? -5.295 3.089 -11.445 1.00 98.62 103 ALA A C 1
ATOM 776 O O . ALA A 1 103 ? -5.906 2.552 -12.372 1.00 98.62 103 ALA A O 1
ATOM 777 N N . GLU A 1 104 ? -5.893 3.819 -10.513 1.00 98.44 104 GLU A N 1
ATOM 778 C CA . GLU A 1 104 ? -7.297 4.215 -10.550 1.00 98.44 104 GLU A CA 1
ATOM 779 C C . GLU A 1 104 ? -7.371 5.732 -10.702 1.00 98.44 104 GLU A C 1
ATOM 781 O O . GLU A 1 104 ? -6.876 6.476 -9.856 1.00 98.44 104 GLU A O 1
ATOM 786 N N . ARG A 1 105 ? -7.940 6.198 -11.816 1.00 97.88 105 ARG A N 1
ATOM 787 C CA . ARG A 1 105 ? -7.941 7.617 -12.184 1.00 97.88 105 ARG A CA 1
ATOM 788 C C . ARG A 1 105 ? -8.753 8.450 -11.189 1.00 97.88 105 ARG A C 1
ATOM 790 O O . ARG A 1 105 ? -9.902 8.121 -10.904 1.00 97.88 105 ARG A O 1
ATOM 797 N N . ARG A 1 106 ? -8.161 9.540 -10.701 1.00 97.19 106 ARG A N 1
ATOM 798 C CA . ARG A 1 106 ? -8.732 10.488 -9.734 1.00 97.19 106 ARG A CA 1
ATOM 799 C C . ARG A 1 106 ? -8.157 11.877 -9.993 1.00 97.19 106 ARG A C 1
ATOM 801 O O . ARG A 1 106 ? -7.136 12.248 -9.426 1.00 97.19 106 ARG A O 1
ATOM 808 N N . GLU A 1 107 ? -8.813 12.622 -10.878 1.00 95.88 107 GLU A N 1
ATOM 809 C CA . GLU A 1 107 ? -8.397 13.975 -11.289 1.00 95.88 107 GLU A CA 1
ATOM 810 C C . GLU A 1 107 ? -8.423 14.990 -10.136 1.00 95.88 107 GLU A C 1
ATOM 812 O O . GLU A 1 107 ? -7.732 16.001 -10.177 1.00 95.88 107 GLU A O 1
ATOM 817 N N . ASP A 1 108 ? -9.212 14.718 -9.096 1.00 96.62 108 ASP A N 1
ATOM 818 C CA . ASP A 1 108 ? -9.309 15.525 -7.881 1.00 96.62 108 ASP A CA 1
ATOM 819 C C . ASP A 1 108 ? -8.129 15.326 -6.914 1.00 96.62 108 ASP A C 1
ATOM 821 O O . ASP A 1 108 ? -7.976 16.096 -5.967 1.00 96.62 108 ASP A O 1
ATOM 825 N N . LEU A 1 109 ? -7.289 14.309 -7.135 1.00 97.94 109 LEU A N 1
ATOM 826 C CA . LEU A 1 109 ? -6.138 13.995 -6.289 1.00 97.94 109 LEU A CA 1
ATOM 827 C C . LEU A 1 109 ? -4.829 14.372 -6.976 1.00 97.94 109 LEU A C 1
ATOM 829 O O . LEU A 1 109 ? -4.681 14.282 -8.197 1.00 97.94 109 LEU A O 1
ATOM 833 N N . ARG A 1 110 ? -3.823 14.742 -6.176 1.00 98.31 110 ARG A N 1
ATOM 834 C CA . ARG A 1 110 ? -2.510 15.113 -6.714 1.00 98.31 110 ARG A CA 1
ATOM 835 C C . ARG A 1 110 ? -1.896 13.937 -7.486 1.00 98.31 110 ARG A C 1
ATOM 837 O O . ARG A 1 110 ? -1.774 12.838 -6.945 1.00 98.31 110 ARG A O 1
ATOM 844 N N . GLY A 1 111 ? -1.489 14.196 -8.729 1.00 97.38 111 GLY A N 1
ATOM 845 C CA . GLY A 1 111 ? -0.957 13.198 -9.664 1.00 97.38 111 GLY A CA 1
ATOM 846 C C . GLY A 1 111 ? -2.007 12.555 -10.577 1.00 97.38 111 GLY A C 1
ATOM 847 O O . GLY A 1 111 ? -1.632 11.793 -11.459 1.00 97.38 111 GLY A O 1
ATOM 848 N N . GLY A 1 112 ? -3.301 12.846 -10.396 1.00 98.00 112 GLY A N 1
ATOM 849 C CA . GLY A 1 112 ? -4.374 12.430 -11.311 1.00 98.00 112 GLY A CA 1
ATOM 850 C C . GLY A 1 112 ? -4.810 10.963 -11.204 1.00 98.00 112 GLY A C 1
ATOM 851 O O . GLY A 1 112 ? -5.755 10.540 -11.875 1.00 98.00 112 GLY A O 1
ATOM 852 N N . PHE A 1 113 ? -4.162 10.159 -10.357 1.00 98.62 113 PHE A N 1
ATOM 853 C CA . PHE A 1 113 ? -4.548 8.775 -10.086 1.00 98.62 113 PHE A CA 1
ATOM 854 C C . PHE A 1 113 ? -4.091 8.300 -8.703 1.00 98.62 113 PHE A C 1
ATOM 856 O O . PHE A 1 113 ? -3.198 8.870 -8.077 1.00 98.62 113 PHE A O 1
ATOM 863 N N . MET A 1 114 ? -4.709 7.217 -8.237 1.00 98.75 114 MET A N 1
ATOM 864 C CA . MET A 1 114 ? -4.287 6.442 -7.072 1.00 98.75 114 MET A CA 1
ATOM 865 C C . MET A 1 114 ? -3.546 5.193 -7.536 1.00 98.75 114 MET A C 1
ATOM 867 O O . MET A 1 114 ? -3.990 4.533 -8.477 1.00 98.75 114 MET A O 1
ATOM 871 N N . LEU A 1 115 ? -2.459 4.826 -6.862 1.00 98.88 115 LEU A N 1
ATOM 872 C CA . LEU A 1 115 ? -1.744 3.579 -7.113 1.00 98.88 115 LEU A CA 1
ATOM 873 C C . LEU A 1 115 ? -2.209 2.503 -6.126 1.00 98.88 115 LEU A C 1
ATOM 875 O O . LEU A 1 115 ? -2.041 2.640 -4.915 1.00 98.88 115 LEU A O 1
ATOM 879 N N . CYS A 1 116 ? -2.790 1.432 -6.654 1.00 98.88 116 CYS A N 1
ATOM 880 C CA . CYS A 1 116 ? -3.442 0.375 -5.892 1.00 98.88 116 CYS A CA 1
ATOM 881 C C . CYS A 1 116 ? -2.649 -0.935 -5.965 1.00 98.88 116 CYS A C 1
ATOM 883 O O . CYS A 1 116 ? -2.191 -1.323 -7.040 1.00 98.88 116 CYS A O 1
ATOM 885 N N . PHE A 1 117 ? -2.551 -1.635 -4.836 1.00 98.88 117 PHE A N 1
ATOM 886 C CA . PHE A 1 117 ? -1.933 -2.952 -4.679 1.00 98.88 117 PHE A CA 1
ATOM 887 C C . PHE A 1 117 ? -2.948 -3.873 -4.013 1.00 98.88 117 PHE A C 1
ATOM 889 O O . PHE A 1 117 ? -3.248 -3.702 -2.835 1.00 98.88 117 PHE A O 1
ATOM 896 N N . LEU A 1 118 ? -3.502 -4.812 -4.771 1.00 98.88 118 LEU A N 1
ATOM 897 C CA . LEU A 1 118 ? -4.515 -5.756 -4.311 1.00 98.88 118 LEU A CA 1
ATOM 898 C C . LEU A 1 118 ? -3.941 -7.168 -4.318 1.00 98.88 118 LEU A C 1
ATOM 900 O O . LEU A 1 118 ? -3.614 -7.679 -5.387 1.00 98.88 118 LEU A O 1
ATOM 904 N N . ASP A 1 119 ? -3.863 -7.808 -3.160 1.00 98.75 119 ASP A N 1
ATOM 905 C CA . ASP A 1 119 ? -3.423 -9.193 -3.021 1.00 98.75 119 ASP A CA 1
ATOM 906 C C . ASP A 1 119 ? -4.502 -10.107 -2.427 1.00 98.75 119 ASP A C 1
ATOM 908 O O . ASP A 1 119 ? -5.419 -9.670 -1.727 1.00 98.75 119 ASP A O 1
ATOM 912 N N . ASP A 1 120 ? -4.379 -11.399 -2.736 1.00 98.56 120 ASP A N 1
ATOM 913 C CA . ASP A 1 120 ? -5.210 -12.488 -2.211 1.00 98.56 120 ASP A CA 1
ATOM 914 C C . ASP A 1 120 ? -4.522 -13.259 -1.068 1.00 98.56 120 ASP A C 1
ATOM 916 O O . ASP A 1 120 ? -4.776 -14.450 -0.878 1.00 98.56 120 ASP A O 1
ATOM 920 N N . GLY A 1 121 ? -3.615 -12.601 -0.340 1.00 98.00 121 GLY A N 1
ATOM 921 C CA . GLY A 1 121 ? -2.870 -13.199 0.761 1.00 98.00 121 GLY A CA 1
ATOM 922 C C . GLY A 1 121 ? -3.710 -13.432 2.017 1.00 98.00 121 GLY A C 1
ATOM 923 O O . GLY A 1 121 ? -4.934 -13.304 2.038 1.00 98.00 121 GLY A O 1
ATOM 924 N N . ALA A 1 122 ? -3.028 -13.755 3.113 1.00 97.56 122 ALA A N 1
ATOM 925 C CA . ALA A 1 122 ? -3.642 -14.116 4.390 1.00 97.56 122 ALA A CA 1
ATOM 926 C C . ALA A 1 122 ? -4.473 -12.995 5.049 1.00 97.56 122 ALA A C 1
ATOM 928 O O . ALA A 1 122 ? -5.276 -13.284 5.938 1.00 97.56 122 ALA A O 1
ATOM 929 N N . GLY A 1 123 ? -4.290 -11.742 4.618 1.00 97.50 123 GLY A N 1
ATOM 930 C CA . GLY A 1 123 ? -4.910 -10.573 5.233 1.00 97.50 123 GLY A CA 1
ATOM 931 C C . GLY A 1 123 ? -4.459 -10.338 6.677 1.00 97.50 123 GLY A C 1
ATOM 932 O O . GLY A 1 123 ? -3.526 -10.973 7.171 1.00 97.50 123 GLY A O 1
ATOM 933 N N . MET A 1 124 ? -5.113 -9.400 7.355 1.00 97.50 124 MET A N 1
ATOM 934 C CA . MET A 1 124 ? -4.806 -9.008 8.731 1.00 97.50 124 MET A CA 1
ATOM 935 C C . MET A 1 124 ? -6.093 -8.879 9.542 1.00 97.50 124 MET A C 1
ATOM 937 O O . MET A 1 124 ? -7.091 -8.347 9.057 1.00 97.50 124 MET A O 1
ATOM 941 N N . ASP A 1 125 ? -6.065 -9.355 10.785 1.00 95.06 125 ASP A N 1
ATOM 942 C CA . ASP A 1 125 ? -7.089 -8.997 11.769 1.00 95.06 125 ASP A CA 1
ATOM 943 C C . ASP A 1 125 ? -6.779 -7.614 12.370 1.00 95.06 125 ASP A C 1
ATOM 945 O O . ASP A 1 125 ? -5.799 -6.955 12.007 1.00 95.06 125 ASP A O 1
ATOM 949 N N . SER A 1 126 ? -7.623 -7.132 13.283 1.00 93.50 126 SER A N 1
ATOM 950 C CA . SER A 1 126 ? -7.442 -5.817 13.909 1.00 93.50 126 SER A CA 1
ATOM 951 C C . SER A 1 126 ? -6.131 -5.695 14.701 1.00 93.50 126 SER A C 1
ATOM 953 O O . SER A 1 126 ? -5.542 -4.613 14.741 1.00 93.50 126 SER A O 1
ATOM 955 N N . SER A 1 127 ? -5.629 -6.787 15.290 1.00 92.44 127 SER A N 1
ATOM 956 C CA . SER A 1 127 ? -4.372 -6.786 16.046 1.00 92.44 127 SER A CA 1
ATOM 957 C C . SER A 1 127 ? -3.163 -6.737 15.115 1.00 92.44 127 SER A C 1
ATOM 959 O O . SER A 1 127 ? -2.253 -5.924 15.317 1.00 92.44 127 SER A O 1
ATOM 961 N N . ASP A 1 128 ? -3.185 -7.553 14.060 1.00 93.19 128 ASP A N 1
ATOM 962 C CA . ASP A 1 128 ? -2.183 -7.535 12.998 1.00 93.19 128 ASP A CA 1
ATOM 963 C C . ASP A 1 128 ? -2.107 -6.138 12.361 1.00 93.19 128 ASP A C 1
ATOM 965 O O . ASP A 1 128 ? -1.022 -5.557 12.278 1.00 93.19 128 ASP A O 1
ATOM 969 N N . ALA A 1 129 ? -3.255 -5.548 12.007 1.00 94.19 129 ALA A N 1
ATOM 970 C CA . ALA A 1 129 ? -3.345 -4.205 11.437 1.00 94.19 129 ALA A CA 1
ATOM 971 C C . ALA A 1 129 ? -2.812 -3.127 12.397 1.00 94.19 129 ALA A C 1
ATOM 973 O O . ALA A 1 129 ? -2.038 -2.263 11.987 1.00 94.19 129 ALA A O 1
ATOM 974 N N . ALA A 1 130 ? -3.128 -3.197 13.694 1.00 92.31 130 ALA A N 1
ATOM 975 C CA . ALA A 1 130 ? -2.566 -2.279 14.688 1.00 92.31 130 ALA A CA 1
ATOM 976 C C . ALA A 1 130 ? -1.039 -2.427 14.840 1.00 92.31 130 ALA A C 1
ATOM 978 O O . ALA A 1 130 ? -0.340 -1.472 15.183 1.00 92.31 130 ALA A O 1
ATOM 979 N N . SER A 1 131 ? -0.478 -3.606 14.558 1.00 90.19 131 SER A N 1
ATOM 980 C CA . SER A 1 131 ? 0.975 -3.800 14.554 1.00 90.19 131 SER A CA 1
ATOM 981 C C . SER A 1 131 ? 1.662 -3.138 13.352 1.00 90.19 131 SER A C 1
ATOM 983 O O . SER A 1 131 ? 2.839 -2.785 13.447 1.00 90.19 131 SER A O 1
ATOM 985 N N . VAL A 1 132 ? 0.931 -2.881 12.258 1.00 89.31 132 VAL A N 1
ATOM 986 C CA . VAL A 1 132 ? 1.461 -2.227 11.050 1.00 89.31 132 VAL A CA 1
ATOM 987 C C . VAL A 1 132 ? 1.981 -0.827 11.351 1.00 89.31 132 VAL A C 1
ATOM 989 O O . VAL A 1 132 ? 2.986 -0.433 10.767 1.00 89.31 132 VAL A O 1
ATOM 992 N N . ILE A 1 133 ? 1.375 -0.089 12.283 1.00 86.12 133 ILE A N 1
ATOM 993 C CA . ILE A 1 133 ? 1.844 1.252 12.677 1.00 86.12 133 ILE A CA 1
ATOM 994 C C . ILE A 1 133 ? 2.979 1.222 13.707 1.00 86.12 133 ILE A C 1
ATOM 996 O O . ILE A 1 133 ? 3.615 2.241 13.957 1.00 86.12 133 ILE A O 1
ATOM 1000 N N . GLN A 1 134 ? 3.298 0.058 14.278 1.00 84.81 134 GLN A N 1
ATOM 1001 C CA . GLN A 1 134 ? 4.420 -0.090 15.203 1.00 84.81 134 GLN A CA 1
ATOM 1002 C C . GLN A 1 134 ? 5.718 -0.189 14.391 1.00 84.81 134 GLN A C 1
ATOM 1004 O O . GLN A 1 134 ? 5.983 -1.173 13.696 1.00 84.81 134 GLN A O 1
ATOM 1009 N N . PHE A 1 135 ? 6.531 0.866 14.409 1.00 80.50 135 PHE A N 1
ATOM 1010 C CA . PHE A 1 135 ? 7.807 0.889 13.692 1.00 80.50 135 PHE A CA 1
ATOM 1011 C C . PHE A 1 135 ? 8.798 -0.094 14.322 1.00 80.50 135 PHE A C 1
ATOM 1013 O O . PHE A 1 135 ? 8.914 -0.185 15.542 1.00 80.50 135 PHE A O 1
ATOM 1020 N N . GLY A 1 136 ? 9.498 -0.862 13.483 1.00 75.81 136 GLY A N 1
ATOM 1021 C CA . GLY A 1 136 ? 10.501 -1.832 13.934 1.00 75.81 136 GLY A CA 1
ATOM 1022 C C . GLY A 1 136 ? 9.940 -3.158 14.460 1.00 75.81 136 GLY A C 1
ATOM 1023 O O . GLY A 1 136 ? 10.715 -4.071 14.756 1.00 75.81 136 GLY A O 1
ATOM 1024 N N . LYS A 1 137 ? 8.612 -3.307 14.566 1.00 76.94 137 LYS A N 1
ATOM 1025 C CA . LYS A 1 137 ? 7.985 -4.574 14.946 1.00 76.94 137 LYS A CA 1
ATOM 1026 C C . LYS A 1 137 ? 7.696 -5.407 13.703 1.00 76.94 137 LYS A C 1
ATOM 1028 O O . LYS A 1 137 ? 7.018 -4.963 12.784 1.00 76.94 137 LYS A O 1
ATOM 1033 N N . SER A 1 138 ? 8.196 -6.638 13.696 1.00 73.81 138 SER A N 1
ATOM 1034 C CA . SER A 1 138 ? 7.834 -7.646 12.705 1.00 73.81 138 SER A CA 1
ATOM 1035 C C . SER A 1 138 ? 7.705 -8.997 13.396 1.00 73.81 138 SER A C 1
ATOM 1037 O O . SER A 1 138 ? 8.669 -9.488 13.983 1.00 73.81 138 SER A O 1
ATOM 1039 N N . ALA A 1 139 ? 6.520 -9.608 13.310 1.00 66.00 139 ALA A N 1
ATOM 1040 C CA . ALA A 1 139 ? 6.305 -10.989 13.754 1.00 66.00 139 ALA A CA 1
ATOM 1041 C C . ALA A 1 139 ? 7.105 -11.999 12.905 1.00 66.00 139 ALA A C 1
ATOM 1043 O O . ALA A 1 139 ? 7.337 -13.126 13.329 1.00 66.00 139 ALA A O 1
ATOM 1044 N N . LYS A 1 140 ? 7.584 -11.563 11.733 1.00 68.69 140 LYS A N 1
ATOM 1045 C CA . LYS A 1 140 ? 8.358 -12.345 10.762 1.00 68.69 140 LYS A CA 1
ATOM 1046 C C . LYS A 1 140 ? 9.837 -12.490 11.139 1.00 68.69 140 LYS A C 1
ATOM 1048 O O . LYS A 1 140 ? 10.596 -13.167 10.445 1.00 68.69 140 LYS A O 1
ATOM 1053 N N . ARG A 1 141 ? 10.279 -11.823 12.213 1.00 61.12 141 ARG A N 1
ATOM 1054 C CA . ARG A 1 141 ? 11.675 -11.800 12.658 1.00 61.12 141 ARG A CA 1
ATOM 1055 C C . ARG A 1 141 ? 12.007 -13.072 13.444 1.00 61.12 141 ARG A C 1
ATOM 1057 O O . ARG A 1 141 ? 11.982 -13.076 14.671 1.00 61.12 141 ARG A O 1
ATOM 1064 N N . SER A 1 142 ? 12.354 -14.143 12.733 1.00 62.66 142 SER A N 1
ATOM 1065 C CA . SER A 1 142 ? 12.951 -15.356 13.308 1.00 62.66 142 SER A CA 1
ATOM 1066 C C . SER A 1 142 ? 14.260 -15.718 12.583 1.00 62.66 142 SER A C 1
ATOM 1068 O O . SER A 1 142 ? 14.403 -15.390 11.403 1.00 62.66 142 SER A O 1
ATOM 1070 N N . PRO A 1 143 ? 15.235 -16.374 13.248 1.00 59.16 143 PRO A N 1
ATOM 1071 C CA . PRO A 1 143 ? 16.533 -16.710 12.641 1.00 59.16 143 PRO A CA 1
ATOM 1072 C C . PRO A 1 143 ? 16.438 -17.611 11.400 1.00 59.16 143 PRO A C 1
ATOM 1074 O O . PRO A 1 143 ? 17.344 -17.614 10.572 1.00 59.16 143 PRO A O 1
ATOM 1077 N N . GLU A 1 144 ? 15.342 -18.361 11.274 1.00 62.56 144 GLU A N 1
ATOM 1078 C CA . GLU A 1 144 ? 15.068 -19.293 10.173 1.00 62.56 144 GLU A CA 1
ATOM 1079 C C . GLU A 1 144 ? 14.034 -18.741 9.177 1.00 62.56 144 GLU A C 1
ATOM 1081 O O . GLU A 1 144 ? 13.608 -19.448 8.262 1.00 62.56 144 GLU A O 1
ATOM 1086 N N . SER A 1 145 ? 13.607 -17.485 9.348 1.00 71.19 145 SER A N 1
ATOM 1087 C CA . SER A 1 145 ? 12.568 -16.887 8.516 1.00 71.19 145 SER A CA 1
ATOM 1088 C C . SER A 1 145 ? 13.016 -16.783 7.061 1.00 71.19 145 SER A C 1
ATOM 1090 O O . SER A 1 145 ? 14.068 -16.224 6.745 1.00 71.19 145 SER A O 1
ATOM 1092 N N . THR A 1 146 ? 12.180 -17.300 6.164 1.00 75.00 146 THR A N 1
ATOM 1093 C CA . THR A 1 146 ? 12.320 -17.121 4.711 1.00 75.00 146 THR A CA 1
ATOM 1094 C C . THR A 1 146 ? 11.537 -15.911 4.199 1.00 75.00 146 THR A C 1
ATOM 1096 O O . THR A 1 146 ? 11.571 -15.631 3.001 1.00 75.00 146 THR A O 1
ATOM 1099 N N . GLN A 1 147 ? 10.855 -15.193 5.098 1.00 77.56 147 GLN A N 1
ATOM 1100 C CA . GLN A 1 147 ? 10.105 -13.984 4.778 1.00 77.56 147 GLN A CA 1
ATOM 1101 C C . GLN A 1 147 ? 11.047 -12.790 4.593 1.00 77.56 147 GLN A C 1
ATOM 1103 O O . GLN A 1 147 ? 12.065 -12.654 5.281 1.00 77.56 147 GLN A O 1
ATOM 1108 N N . ILE A 1 148 ? 10.684 -11.919 3.655 1.00 79.69 148 ILE A N 1
ATOM 1109 C CA . ILE A 1 148 ? 11.477 -10.762 3.235 1.00 79.69 148 ILE A CA 1
ATOM 1110 C C . ILE A 1 148 ? 11.368 -9.635 4.275 1.00 79.69 148 ILE A C 1
ATOM 1112 O O . ILE A 1 148 ? 12.370 -9.030 4.660 1.00 79.69 148 ILE A O 1
ATOM 1116 N N . GLY A 1 149 ? 10.161 -9.382 4.789 1.00 75.12 149 GLY A N 1
ATOM 1117 C CA . GLY A 1 149 ? 9.841 -8.265 5.678 1.00 75.12 149 GLY A CA 1
ATOM 1118 C C . GLY A 1 149 ? 10.336 -8.433 7.118 1.00 75.12 149 GLY A C 1
ATOM 1119 O O . GLY A 1 149 ? 9.555 -8.692 8.036 1.00 75.12 149 GLY A O 1
ATOM 1120 N N . GLN A 1 150 ? 11.627 -8.218 7.364 1.00 76.25 150 GLN A N 1
ATOM 1121 C CA . GLN A 1 150 ? 12.224 -8.409 8.698 1.00 76.25 150 GLN A CA 1
ATOM 1122 C C . GLN A 1 150 ? 12.249 -7.143 9.564 1.00 76.25 150 GLN A C 1
ATOM 1124 O O . GLN A 1 150 ? 12.272 -7.231 10.793 1.00 76.25 150 GLN A O 1
ATOM 1129 N N . TYR A 1 151 ? 12.223 -5.965 8.938 1.00 74.12 151 TYR A N 1
ATOM 1130 C CA . TYR A 1 151 ? 12.457 -4.686 9.619 1.00 74.12 151 TYR A CA 1
ATOM 1131 C C . TYR A 1 151 ? 11.184 -3.998 10.117 1.00 74.12 151 TYR A C 1
ATOM 1133 O O . TYR A 1 151 ? 11.267 -3.054 10.897 1.00 74.12 151 TYR A O 1
ATOM 1141 N N . GLY A 1 152 ? 10.004 -4.433 9.660 1.00 77.62 152 GLY A N 1
ATOM 1142 C CA . GLY A 1 152 ? 8.737 -3.796 10.034 1.00 77.62 152 GLY A CA 1
ATOM 1143 C C . GLY A 1 152 ? 8.645 -2.333 9.587 1.00 77.62 152 GLY A C 1
ATOM 1144 O O . GLY A 1 152 ? 8.027 -1.528 10.279 1.00 77.62 152 GLY A O 1
ATOM 1145 N N . ASN A 1 153 ? 9.284 -1.968 8.469 1.00 87.25 153 ASN A N 1
ATOM 1146 C CA . ASN A 1 153 ? 9.358 -0.583 7.986 1.00 87.25 153 ASN A CA 1
ATOM 1147 C C . ASN A 1 153 ? 8.929 -0.396 6.519 1.00 87.25 153 ASN A C 1
ATOM 1149 O O . ASN A 1 153 ? 8.470 0.685 6.167 1.00 87.25 153 ASN A O 1
ATOM 1153 N N . GLY A 1 154 ? 9.010 -1.451 5.702 1.00 89.56 154 GLY A N 1
ATOM 1154 C CA . GLY A 1 154 ? 8.834 -1.395 4.248 1.00 89.56 154 GLY A CA 1
ATOM 1155 C C . GLY A 1 154 ? 7.562 -0.705 3.771 1.00 89.56 154 GLY A C 1
ATOM 1156 O O . GLY A 1 154 ? 7.624 0.204 2.949 1.00 89.56 154 GLY A O 1
ATOM 1157 N N . LEU A 1 155 ? 6.405 -1.055 4.350 1.00 92.44 155 LEU A N 1
ATOM 1158 C CA . LEU A 1 155 ? 5.142 -0.404 3.988 1.00 92.44 155 LEU A CA 1
ATOM 1159 C C . LEU A 1 155 ? 5.181 1.106 4.254 1.00 92.44 155 LEU A C 1
ATOM 1161 O O . LEU A 1 155 ? 4.683 1.865 3.434 1.00 92.44 155 LEU A O 1
ATOM 1165 N N . LYS A 1 156 ? 5.758 1.543 5.382 1.00 92.56 156 LYS A N 1
ATOM 1166 C CA . LYS A 1 156 ? 5.766 2.955 5.791 1.00 92.56 156 LYS A CA 1
ATOM 1167 C C . LYS A 1 156 ? 6.762 3.771 4.973 1.00 92.56 156 LYS A C 1
ATOM 1169 O O . LYS A 1 156 ? 6.417 4.854 4.517 1.00 92.56 156 LYS A O 1
ATOM 1174 N N . SER A 1 157 ? 7.980 3.266 4.775 1.00 93.44 157 SER A N 1
ATOM 1175 C CA . SER A 1 157 ? 8.981 3.956 3.953 1.00 93.44 157 SER A CA 1
ATOM 1176 C C . SER A 1 157 ? 8.574 3.976 2.479 1.00 93.44 157 SER A C 1
ATOM 1178 O O . SER A 1 157 ? 8.656 5.024 1.841 1.00 93.44 157 SER A O 1
ATOM 1180 N N . GLY A 1 158 ? 8.083 2.850 1.953 1.00 96.25 158 GLY A N 1
ATOM 1181 C CA . GLY A 1 158 ? 7.682 2.710 0.558 1.00 96.25 158 GLY A CA 1
ATOM 1182 C C . GLY A 1 158 ? 6.463 3.560 0.201 1.00 96.25 158 GLY A C 1
ATOM 1183 O O . GLY A 1 158 ? 6.512 4.348 -0.743 1.00 96.25 158 GLY A O 1
ATOM 1184 N N . SER A 1 159 ? 5.381 3.481 0.984 1.00 96.88 159 SER A N 1
ATOM 1185 C CA . SER A 1 159 ? 4.164 4.248 0.685 1.00 96.88 159 SER A CA 1
ATOM 1186 C C . SER A 1 159 ? 4.390 5.758 0.765 1.00 96.88 159 SER A C 1
ATOM 1188 O O . SER A 1 159 ? 3.974 6.481 -0.139 1.00 96.88 159 SER A O 1
ATOM 1190 N N . MET A 1 160 ? 5.126 6.228 1.780 1.00 96.62 160 MET A N 1
ATOM 1191 C CA . MET A 1 160 ? 5.446 7.650 1.964 1.00 96.62 160 MET A CA 1
ATOM 1192 C C . MET A 1 160 ? 6.464 8.180 0.946 1.00 96.62 160 MET A C 1
ATOM 1194 O O . MET A 1 160 ? 6.567 9.396 0.755 1.00 96.62 160 MET A O 1
ATOM 1198 N N . ARG A 1 161 ? 7.213 7.292 0.273 1.00 97.62 161 ARG A N 1
ATOM 1199 C CA . ARG A 1 161 ? 8.052 7.664 -0.874 1.00 97.62 161 ARG A CA 1
ATOM 1200 C C . ARG A 1 161 ? 7.206 7.909 -2.118 1.00 97.62 161 ARG A C 1
ATOM 1202 O O . ARG A 1 161 ? 7.509 8.839 -2.860 1.00 97.62 161 ARG A O 1
ATOM 1209 N N . ILE A 1 162 ? 6.188 7.081 -2.348 1.00 98.19 162 ILE A N 1
ATOM 1210 C CA . ILE A 1 162 ? 5.355 7.107 -3.560 1.00 98.19 162 ILE A CA 1
ATOM 1211 C C . ILE A 1 162 ? 4.312 8.232 -3.494 1.00 98.19 162 ILE A C 1
ATOM 1213 O O . ILE A 1 162 ? 4.120 8.975 -4.458 1.00 98.19 162 ILE A O 1
ATOM 1217 N N . GLY A 1 163 ? 3.635 8.372 -2.355 1.00 98.06 163 GLY A N 1
ATOM 1218 C CA . GLY A 1 163 ? 2.544 9.323 -2.169 1.00 98.06 163 GLY A CA 1
ATOM 1219 C C . GLY A 1 163 ? 2.590 10.019 -0.821 1.00 98.06 163 GLY A C 1
ATOM 1220 O O . GLY A 1 163 ? 3.386 9.692 0.058 1.00 98.06 163 GLY A O 1
ATOM 1221 N N . LYS A 1 164 ? 1.745 11.038 -0.676 1.00 98.00 164 LYS A N 1
ATOM 1222 C CA . LYS A 1 164 ? 1.597 11.766 0.587 1.00 98.00 164 LYS A CA 1
ATOM 1223 C C . LYS A 1 164 ? 0.755 1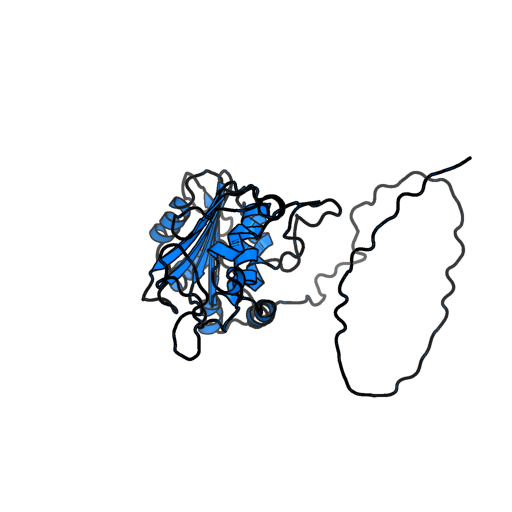0.980 1.589 1.00 98.00 164 LYS A C 1
ATOM 1225 O O . LYS A 1 164 ? 1.014 11.054 2.785 1.00 98.00 164 LYS A O 1
ATOM 1230 N N . ASP A 1 165 ? -0.217 10.226 1.093 1.00 98.50 165 ASP A N 1
ATOM 1231 C CA . ASP A 1 165 ? -1.224 9.552 1.896 1.00 98.50 165 ASP A CA 1
ATOM 1232 C C . ASP A 1 165 ? -1.408 8.113 1.399 1.00 98.50 165 ASP A C 1
ATOM 1234 O O . ASP A 1 165 ? -1.288 7.833 0.200 1.00 98.50 165 ASP A O 1
ATOM 1238 N N . PHE A 1 166 ? -1.724 7.190 2.306 1.00 98.62 166 PHE A N 1
ATOM 1239 C CA . PHE A 1 166 ? -2.212 5.871 1.919 1.00 98.62 166 PHE A CA 1
ATOM 1240 C C . PHE A 1 166 ? -3.334 5.394 2.831 1.00 98.62 166 PHE A C 1
ATOM 1242 O O . PHE A 1 166 ? -3.402 5.722 4.016 1.00 98.62 166 PHE A O 1
ATOM 1249 N N . ILE A 1 167 ? -4.199 4.568 2.263 1.00 98.88 167 ILE A N 1
ATOM 1250 C CA . ILE A 1 167 ? -5.265 3.874 2.970 1.00 98.88 167 ILE A CA 1
ATOM 1251 C C . ILE A 1 167 ? -5.193 2.391 2.627 1.00 98.88 167 ILE A C 1
ATOM 1253 O O . ILE A 1 167 ? -4.925 2.007 1.488 1.00 98.88 167 ILE A O 1
ATOM 1257 N N . LEU A 1 168 ? -5.357 1.555 3.640 1.00 98.81 168 LEU A N 1
ATOM 1258 C CA . LEU A 1 168 ? -5.240 0.113 3.545 1.00 98.81 168 LEU A CA 1
ATOM 1259 C C . LEU A 1 168 ? -6.552 -0.509 3.994 1.00 98.81 168 LEU A C 1
ATOM 1261 O O . LEU A 1 168 ? -7.024 -0.238 5.093 1.00 98.81 168 LEU A O 1
ATOM 1265 N N . PHE A 1 169 ? -7.093 -1.389 3.164 1.00 98.88 169 PHE A N 1
ATOM 1266 C CA . PHE A 1 169 ? -8.234 -2.236 3.474 1.00 98.88 169 PHE A CA 1
ATOM 1267 C C . PHE A 1 169 ? -7.748 -3.673 3.553 1.00 98.88 169 PHE A C 1
ATOM 1269 O O . PHE A 1 169 ? -7.045 -4.144 2.665 1.00 98.88 169 PHE A O 1
ATOM 1276 N N . THR A 1 170 ? -8.108 -4.395 4.601 1.00 98.75 170 THR A N 1
ATOM 1277 C CA . THR A 1 170 ? -7.714 -5.798 4.756 1.00 98.75 170 THR A CA 1
ATOM 1278 C C . THR A 1 170 ? -8.865 -6.611 5.313 1.00 98.75 170 THR A C 1
ATOM 1280 O O . THR A 1 170 ? -9.674 -6.094 6.084 1.00 98.75 170 THR A O 1
ATOM 1283 N N . LYS A 1 171 ? -8.965 -7.869 4.886 1.00 98.50 171 LYS A N 1
ATOM 1284 C CA . LYS A 1 171 ? -9.933 -8.837 5.403 1.00 98.50 171 LYS A CA 1
ATOM 1285 C C . LYS A 1 171 ? -9.200 -10.037 5.960 1.00 98.50 171 LYS A C 1
ATOM 1287 O O . LYS A 1 171 ? -8.278 -10.535 5.316 1.00 98.50 171 LYS A O 1
ATOM 1292 N N . LYS A 1 172 ? -9.659 -10.537 7.101 1.00 97.62 172 LYS A N 1
ATOM 1293 C CA . LYS A 1 172 ? -9.241 -11.825 7.646 1.00 97.62 172 LYS A CA 1
ATOM 1294 C C . LYS A 1 172 ? -10.403 -12.445 8.405 1.00 97.62 172 LYS A C 1
ATOM 1296 O O . LYS A 1 172 ? -10.848 -11.919 9.430 1.00 97.62 172 LYS A O 1
ATOM 1301 N N . ASP A 1 173 ? -10.890 -13.559 7.868 1.00 94.00 173 ASP A N 1
ATOM 1302 C CA . ASP A 1 173 ? -11.982 -14.352 8.431 1.00 94.00 173 ASP A CA 1
ATOM 1303 C C . ASP A 1 173 ? -13.251 -13.491 8.643 1.00 94.00 173 ASP A C 1
ATOM 1305 O O . ASP A 1 173 ? -13.907 -13.063 7.688 1.00 94.00 173 ASP A O 1
ATOM 1309 N N . THR A 1 174 ? -13.608 -13.195 9.894 1.00 95.00 174 THR A N 1
ATOM 1310 C CA . THR A 1 174 ? -14.817 -12.434 10.246 1.00 95.00 174 THR A CA 1
ATOM 1311 C C . THR A 1 174 ? -14.598 -10.924 10.355 1.00 95.00 174 THR A C 1
ATOM 1313 O O . THR A 1 174 ? -15.545 -10.202 10.664 1.00 95.00 174 THR A O 1
ATOM 1316 N N . THR A 1 175 ? -13.372 -10.438 10.142 1.00 97.38 175 THR A N 1
ATOM 1317 C CA . THR A 1 175 ? -13.000 -9.031 10.360 1.00 97.38 175 THR A CA 1
ATOM 1318 C C . THR A 1 175 ? -12.530 -8.359 9.081 1.00 97.38 175 THR A C 1
ATOM 1320 O O . THR A 1 175 ? -11.857 -8.970 8.247 1.00 97.38 175 THR A O 1
ATOM 1323 N N . MET A 1 176 ? -12.903 -7.092 8.922 1.00 98.12 176 MET A N 1
ATOM 1324 C CA . MET A 1 176 ? -12.362 -6.222 7.891 1.00 98.12 176 MET A CA 1
ATOM 1325 C C . MET A 1 176 ? -11.959 -4.888 8.503 1.00 98.12 176 MET A C 1
ATOM 1327 O O . MET A 1 176 ? -12.758 -4.234 9.171 1.00 98.12 176 MET A O 1
ATOM 1331 N N . THR A 1 177 ? -10.705 -4.510 8.296 1.00 98.62 177 THR A N 1
ATOM 1332 C CA . THR A 1 177 ? -10.074 -3.377 8.973 1.00 98.62 177 THR A CA 1
ATOM 1333 C C . THR A 1 177 ? -9.609 -2.371 7.938 1.00 98.62 177 THR A C 1
ATOM 1335 O O . THR A 1 177 ? -9.037 -2.743 6.909 1.00 98.62 177 THR A O 1
ATOM 1338 N N . CYS A 1 178 ? -9.861 -1.095 8.208 1.00 98.75 178 CYS A N 1
ATOM 1339 C CA . CYS A 1 178 ? -9.288 0.007 7.454 1.00 98.75 178 CYS A CA 1
ATOM 1340 C C . CYS A 1 178 ? -8.178 0.635 8.293 1.00 98.75 178 CYS A C 1
ATOM 1342 O O . CYS A 1 178 ? -8.392 0.920 9.462 1.00 98.75 178 CYS A O 1
ATOM 1344 N N . LEU A 1 179 ? -7.008 0.866 7.709 1.00 98.69 179 LEU A N 1
ATOM 1345 C CA . LEU A 1 179 ? -5.920 1.629 8.315 1.00 98.69 179 LEU A CA 1
ATOM 1346 C C . LEU A 1 179 ? -5.653 2.833 7.426 1.00 98.69 179 LEU A C 1
ATOM 1348 O O . LEU A 1 179 ? -5.391 2.670 6.233 1.00 98.69 179 LEU A O 1
ATOM 1352 N N . PHE A 1 180 ? -5.699 4.033 7.997 1.00 98.62 180 PHE A N 1
ATOM 1353 C CA . PHE A 1 180 ? -5.536 5.260 7.228 1.00 98.62 180 PHE A CA 1
ATOM 1354 C C . PHE A 1 180 ? -4.364 6.106 7.724 1.00 98.62 180 PHE A C 1
ATOM 1356 O O . PHE A 1 180 ? -4.417 6.668 8.811 1.00 98.62 180 PHE A O 1
ATOM 1363 N N . LEU A 1 181 ? -3.305 6.228 6.917 1.00 97.69 181 LEU A N 1
ATOM 1364 C CA . LEU A 1 181 ? -2.187 7.122 7.209 1.00 97.69 181 LEU A CA 1
ATOM 1365 C C . LEU A 1 181 ? -2.219 8.305 6.244 1.00 97.69 181 LEU A C 1
ATOM 1367 O O . LEU A 1 181 ? -1.787 8.194 5.093 1.00 97.69 181 LEU A O 1
ATOM 1371 N N . SER A 1 182 ? -2.711 9.445 6.727 1.00 97.88 182 SER A N 1
ATOM 1372 C CA . SER A 1 182 ? -2.786 10.666 5.932 1.00 97.88 182 SER A CA 1
ATOM 1373 C C . SER A 1 182 ? -1.905 11.761 6.486 1.00 97.88 182 SER A C 1
ATOM 1375 O O . SER A 1 182 ? -2.197 12.325 7.534 1.00 97.88 182 SER A O 1
ATOM 1377 N N . ARG A 1 183 ? -0.860 12.126 5.748 1.00 97.00 183 ARG A N 1
ATOM 1378 C CA . ARG A 1 183 ? -0.087 13.323 6.062 1.00 97.00 183 ARG A CA 1
ATOM 1379 C C . ARG A 1 183 ? -0.876 14.603 5.820 1.00 97.00 183 ARG A C 1
ATOM 1381 O O . ARG A 1 183 ? -0.637 15.590 6.497 1.00 97.00 183 ARG A O 1
ATOM 1388 N N . THR A 1 184 ? -1.820 14.579 4.884 1.00 97.81 184 THR A N 1
ATOM 1389 C CA . THR A 1 184 ? -2.729 15.701 4.631 1.00 97.81 184 THR A CA 1
ATOM 1390 C C . THR A 1 184 ? -3.554 16.049 5.870 1.00 97.81 184 THR A C 1
ATOM 1392 O O . THR A 1 184 ? -3.545 17.202 6.279 1.00 97.81 184 THR A O 1
ATOM 1395 N N . PHE A 1 185 ? -4.151 15.056 6.534 1.00 98.06 185 PHE A N 1
ATOM 1396 C CA . PHE A 1 185 ? -4.831 15.238 7.823 1.00 98.06 185 PHE A CA 1
ATOM 1397 C C . PHE A 1 185 ? -3.926 15.890 8.882 1.00 98.06 185 PHE A C 1
ATOM 1399 O O . PHE A 1 185 ? -4.318 16.871 9.507 1.00 98.06 185 PHE A O 1
ATOM 1406 N N . HIS A 1 186 ? -2.703 15.380 9.053 1.00 97.38 186 HIS A N 1
ATOM 1407 C CA . HIS A 1 186 ? -1.772 15.911 10.053 1.00 97.38 186 HIS A CA 1
ATOM 1408 C C . HIS A 1 186 ? -1.367 17.361 9.766 1.00 97.38 186 HIS A C 1
ATOM 1410 O O . HIS A 1 186 ? -1.334 18.177 10.682 1.00 97.38 186 HIS A O 1
ATOM 1416 N N . GLU A 1 187 ? -1.080 17.692 8.504 1.00 96.75 187 GLU A N 1
ATOM 1417 C CA . GLU A 1 187 ? -0.706 19.051 8.099 1.00 96.75 187 GLU A CA 1
ATOM 1418 C C . GLU A 1 187 ? -1.868 20.039 8.263 1.00 96.75 187 GLU A C 1
ATOM 1420 O O . GLU A 1 187 ? -1.659 21.138 8.772 1.00 96.75 187 GLU A O 1
ATOM 1425 N N . GLU A 1 188 ? -3.084 19.660 7.858 1.00 97.75 188 GLU A N 1
ATOM 1426 C CA . GLU A 1 188 ? -4.259 20.539 7.938 1.00 97.75 188 GLU A CA 1
ATOM 1427 C C . GLU A 1 188 ? -4.705 20.806 9.381 1.00 97.75 188 GLU A C 1
ATOM 1429 O O . GLU A 1 188 ? -5.179 21.902 9.680 1.00 97.75 188 GLU A O 1
ATOM 1434 N N . GLU A 1 189 ? -4.528 19.838 10.285 1.00 97.44 189 GLU A N 1
ATOM 1435 C CA . GLU A 1 189 ? -4.888 19.985 11.702 1.00 97.44 189 GLU A CA 1
ATOM 1436 C C . GLU A 1 189 ? -3.711 20.397 12.603 1.00 97.44 189 GLU A C 1
ATOM 1438 O O . GLU A 1 189 ? -3.901 20.623 13.797 1.00 97.44 189 GLU A O 1
ATOM 1443 N N . GLY A 1 190 ? -2.503 20.542 12.049 1.00 96.06 190 GLY A N 1
ATOM 1444 C CA . GLY A 1 190 ? -1.311 20.950 12.798 1.00 96.06 190 GLY A CA 1
ATOM 1445 C C . GLY A 1 190 ? -0.859 19.923 13.844 1.00 96.06 190 GLY A C 1
ATOM 1446 O O . GLY A 1 190 ? -0.435 20.300 14.936 1.00 96.06 190 GLY A O 1
ATOM 1447 N N . ILE A 1 191 ? -0.972 18.631 13.527 1.00 94.56 191 ILE A N 1
ATOM 1448 C CA . ILE A 1 191 ? -0.667 17.514 14.430 1.00 94.56 191 ILE A CA 1
ATOM 1449 C C . ILE A 1 191 ? 0.780 17.055 14.217 1.00 94.56 191 ILE A C 1
ATOM 1451 O O . ILE A 1 191 ? 1.146 16.627 13.124 1.00 94.56 191 ILE A O 1
ATOM 1455 N N . ASP A 1 192 ? 1.592 17.091 15.277 1.00 90.81 192 ASP A N 1
ATOM 1456 C CA . ASP A 1 192 ? 2.999 16.654 15.233 1.00 90.81 192 ASP A CA 1
ATOM 1457 C C . ASP A 1 192 ? 3.190 15.165 15.588 1.00 90.81 192 ASP A C 1
ATOM 1459 O O . ASP A 1 192 ? 4.202 14.558 15.246 1.00 90.81 192 ASP A O 1
ATOM 1463 N N . GLU A 1 193 ? 2.216 14.536 16.247 1.00 91.06 193 GLU A N 1
ATOM 1464 C CA . GLU A 1 193 ? 2.209 13.087 16.497 1.00 91.06 193 GLU A CA 1
ATOM 1465 C C . GLU A 1 193 ? 1.723 12.307 15.269 1.00 91.06 193 GLU A C 1
ATOM 1467 O O . GLU A 1 193 ? 1.042 12.855 14.415 1.00 91.06 193 GLU A O 1
ATOM 1472 N N . VAL A 1 194 ? 2.017 11.006 15.183 1.00 92.62 194 VAL A N 1
ATOM 1473 C CA . VAL A 1 194 ? 1.449 10.143 14.131 1.00 92.62 194 VAL A CA 1
ATOM 1474 C C . VAL A 1 194 ? 0.176 9.459 14.638 1.00 92.62 194 VAL A C 1
ATOM 1476 O O . VAL A 1 194 ? 0.239 8.439 15.327 1.00 92.62 194 VAL A O 1
ATOM 1479 N N . ILE A 1 195 ? -0.982 10.005 14.267 1.00 95.19 195 ILE A N 1
ATOM 1480 C CA . ILE A 1 195 ? -2.317 9.480 14.579 1.00 95.19 195 ILE A CA 1
ATOM 1481 C C . ILE A 1 195 ? -2.865 8.708 13.372 1.00 95.19 195 ILE A C 1
ATOM 1483 O O . ILE A 1 195 ? -2.865 9.198 12.244 1.00 95.19 195 ILE A O 1
ATOM 1487 N N . VAL A 1 196 ? -3.351 7.485 13.601 1.00 97.25 196 VAL A N 1
ATOM 1488 C CA . VAL A 1 196 ? -3.805 6.582 12.529 1.00 97.25 196 VAL A CA 1
ATOM 1489 C C . VAL A 1 196 ? -5.198 6.037 12.846 1.00 97.25 196 VAL A C 1
ATOM 1491 O O . VAL A 1 196 ? -5.313 5.191 13.736 1.00 97.25 196 VAL A O 1
ATOM 1494 N N . PRO A 1 197 ? -6.248 6.467 12.122 1.00 98.19 197 PRO A N 1
ATOM 1495 C CA . PRO A 1 197 ? -7.556 5.829 12.188 1.00 98.19 197 PRO A CA 1
ATOM 1496 C C . PRO A 1 197 ? -7.489 4.345 11.820 1.00 98.19 197 PRO A C 1
ATOM 1498 O O . PRO A 1 197 ? -6.930 3.989 10.774 1.00 98.19 197 PRO A O 1
ATOM 1501 N N . LEU A 1 198 ? -8.063 3.489 12.675 1.00 98.25 198 LEU A N 1
ATOM 1502 C CA . LEU A 1 198 ? -8.049 2.035 12.496 1.00 98.25 198 LEU A CA 1
ATOM 1503 C C . LEU A 1 198 ? -9.420 1.368 12.764 1.00 98.25 198 LEU A C 1
ATOM 1505 O O . LEU A 1 198 ? -9.511 0.461 13.598 1.00 98.25 198 LEU A O 1
ATOM 1509 N N . PRO A 1 199 ? -10.511 1.797 12.098 1.00 98.44 199 PRO A N 1
ATOM 1510 C CA . PRO A 1 199 ? -11.823 1.206 12.326 1.00 98.44 199 PRO A CA 1
ATOM 1511 C C . PRO A 1 199 ? -11.899 -0.222 11.770 1.00 98.44 199 PRO A C 1
ATOM 1513 O O . PRO A 1 199 ? -11.329 -0.553 10.724 1.00 98.44 199 PRO A O 1
ATOM 1516 N N . THR A 1 200 ? -12.626 -1.080 12.486 1.00 98.50 200 THR A N 1
ATOM 1517 C CA . THR A 1 200 ? -12.857 -2.485 12.125 1.00 98.50 200 THR A CA 1
ATOM 1518 C C . THR A 1 200 ? -14.352 -2.762 12.055 1.00 98.50 200 THR A C 1
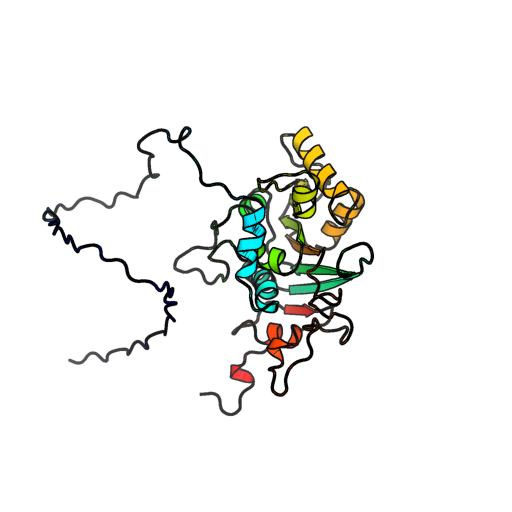ATOM 1520 O O . THR A 1 200 ? -15.111 -2.304 12.906 1.00 98.50 200 THR A O 1
ATOM 1523 N N . TRP A 1 201 ? -14.765 -3.556 11.074 1.00 98.44 201 TRP A N 1
ATOM 1524 C CA . TRP A 1 201 ? -16.135 -4.025 10.899 1.00 98.44 201 TRP A CA 1
ATOM 1525 C C . TRP A 1 201 ? -16.184 -5.549 10.825 1.00 98.44 201 TRP A C 1
ATOM 1527 O O . TRP A 1 201 ? -15.206 -6.215 10.471 1.00 98.44 201 TRP A O 1
ATOM 1537 N N . ASN A 1 202 ? -17.364 -6.101 11.085 1.00 97.69 202 ASN A N 1
ATOM 1538 C CA . ASN A 1 202 ? -17.661 -7.494 10.794 1.00 97.69 202 ASN A CA 1
ATOM 1539 C C . ASN A 1 202 ? -17.828 -7.696 9.278 1.00 97.69 202 ASN A C 1
ATOM 1541 O O . ASN A 1 202 ? -18.589 -6.973 8.636 1.00 97.69 202 ASN A O 1
ATOM 1545 N N . THR A 1 203 ? -17.176 -8.704 8.695 1.00 95.12 203 THR A N 1
ATOM 1546 C CA . THR A 1 203 ? -17.223 -8.956 7.238 1.00 95.12 203 THR A CA 1
ATOM 1547 C C . THR A 1 203 ? -18.617 -9.291 6.706 1.00 95.12 203 THR A C 1
ATOM 1549 O O . THR A 1 203 ? -18.891 -9.042 5.531 1.00 95.12 203 THR A O 1
ATOM 1552 N N . HIS A 1 204 ? -19.500 -9.831 7.550 1.00 92.31 204 HIS A N 1
ATOM 1553 C CA . HIS A 1 204 ? -20.830 -10.299 7.166 1.00 92.31 204 HIS A CA 1
ATOM 1554 C C . HIS A 1 204 ? -21.904 -9.256 7.476 1.00 92.31 204 HIS A C 1
ATOM 1556 O O . HIS A 1 204 ? -22.641 -8.851 6.577 1.00 92.31 204 HIS A O 1
ATOM 1562 N N . THR A 1 205 ? -21.989 -8.810 8.735 1.00 96.12 205 THR A N 1
ATOM 1563 C CA . THR A 1 205 ? -23.036 -7.869 9.174 1.00 96.12 205 THR A CA 1
ATOM 1564 C C . THR A 1 205 ? -22.715 -6.428 8.801 1.00 96.12 205 THR A C 1
ATOM 1566 O O . THR A 1 205 ? -23.627 -5.614 8.697 1.00 96.12 205 THR A O 1
ATOM 1569 N N . ARG A 1 206 ? -21.431 -6.122 8.552 1.00 95.62 206 ARG A N 1
ATOM 1570 C CA . ARG A 1 206 ? -20.894 -4.761 8.385 1.00 95.62 206 ARG A CA 1
ATOM 1571 C C . ARG A 1 206 ? -21.128 -3.868 9.597 1.00 95.62 206 ARG A C 1
ATOM 1573 O O . ARG A 1 206 ? -21.063 -2.653 9.483 1.00 95.62 206 ARG A O 1
ATOM 1580 N N . GLU A 1 207 ? -21.373 -4.456 10.759 1.00 96.81 207 GLU A N 1
ATOM 1581 C CA . GLU A 1 207 ? -21.470 -3.699 11.998 1.00 96.81 207 GLU A CA 1
ATOM 1582 C C . GLU A 1 207 ? -20.064 -3.346 12.510 1.00 96.81 207 GLU A C 1
ATOM 1584 O O . GLU A 1 207 ? -19.133 -4.152 12.351 1.00 96.81 207 GLU A O 1
ATOM 1589 N N . PRO A 1 208 ? -19.890 -2.167 13.132 1.00 97.56 208 PRO A N 1
ATOM 1590 C CA . PRO A 1 208 ? -18.650 -1.794 13.800 1.00 97.56 208 PRO A CA 1
ATOM 1591 C C . PRO A 1 208 ? -18.221 -2.828 14.849 1.00 97.56 208 PRO A C 1
ATOM 1593 O O . PRO A 1 208 ? -19.003 -3.227 15.711 1.00 97.56 208 PRO A O 1
ATOM 1596 N N . MET A 1 209 ? -16.951 -3.226 14.815 1.00 96.50 209 MET A N 1
ATOM 1597 C CA . MET A 1 209 ? -16.320 -4.089 15.815 1.00 96.50 209 MET A CA 1
ATOM 1598 C C . MET A 1 209 ? -15.390 -3.252 16.693 1.00 96.50 209 MET A C 1
ATOM 1600 O O . MET A 1 209 ? -14.177 -3.226 16.497 1.00 96.50 209 MET A O 1
ATOM 1604 N N . THR A 1 210 ? -15.980 -2.543 17.652 1.00 95.00 210 THR A N 1
ATOM 1605 C CA . THR A 1 210 ? -15.278 -1.636 18.568 1.00 95.00 210 THR A CA 1
ATOM 1606 C C . THR A 1 210 ? -15.898 -1.703 19.963 1.00 95.00 210 THR A C 1
ATOM 1608 O O . THR A 1 210 ? -17.100 -1.924 20.109 1.00 95.00 210 THR A O 1
ATOM 1611 N N . ASP A 1 211 ? -15.083 -1.490 20.990 1.00 92.88 211 ASP A N 1
ATOM 1612 C CA . ASP A 1 211 ? -15.508 -1.272 22.374 1.00 92.88 211 ASP A CA 1
ATOM 1613 C C . ASP A 1 211 ? -15.772 0.215 22.680 1.00 92.88 211 ASP A C 1
ATOM 1615 O O . ASP A 1 211 ? -16.442 0.541 23.660 1.00 92.88 211 ASP A O 1
ATOM 1619 N N . ASN A 1 212 ? -15.296 1.119 21.818 1.00 96.31 212 ASN A N 1
ATOM 1620 C CA . ASN A 1 212 ? -15.484 2.560 21.927 1.00 96.31 212 ASN A CA 1
ATOM 1621 C C . ASN A 1 212 ? -16.109 3.124 20.639 1.00 96.31 212 ASN A C 1
ATOM 1623 O O . ASN A 1 212 ? -15.438 3.283 19.614 1.00 96.31 212 ASN A O 1
ATOM 1627 N N . MET A 1 213 ? -17.407 3.437 20.700 1.00 97.19 213 MET A N 1
ATOM 1628 C CA . MET A 1 213 ? -18.159 3.937 19.545 1.00 97.19 213 MET A CA 1
ATOM 1629 C C . MET A 1 213 ? -17.836 5.391 19.189 1.00 97.19 213 MET A C 1
ATOM 1631 O O . MET A 1 213 ? -17.881 5.759 18.021 1.00 97.19 213 MET A O 1
ATOM 1635 N N . GLU A 1 214 ? -17.473 6.210 20.176 1.00 97.88 214 GLU A N 1
ATOM 1636 C CA . GLU A 1 214 ? -17.058 7.596 19.945 1.00 97.88 214 GLU A CA 1
ATOM 1637 C C . GLU A 1 214 ? -15.740 7.636 19.167 1.00 97.88 214 GLU A C 1
ATOM 1639 O O . GLU A 1 214 ? -15.636 8.316 18.148 1.00 97.88 214 GLU A O 1
ATOM 1644 N N . LYS A 1 215 ? -14.764 6.818 19.586 1.00 97.38 215 LYS A N 1
ATOM 1645 C CA . LYS A 1 215 ? -13.506 6.631 18.854 1.00 97.38 215 LYS A CA 1
ATOM 1646 C C . LYS A 1 215 ? -13.774 6.191 17.417 1.00 97.38 215 LYS A C 1
ATOM 1648 O O . LYS A 1 215 ? -13.229 6.783 16.495 1.00 97.38 215 LYS A O 1
ATOM 1653 N N . PHE A 1 216 ? -14.613 5.174 17.233 1.00 98.25 216 PHE A N 1
ATOM 1654 C CA . PHE A 1 216 ? -14.927 4.646 15.908 1.00 98.25 216 PHE A CA 1
ATOM 1655 C C . PHE A 1 216 ? -15.564 5.703 15.002 1.00 98.25 216 PHE A C 1
ATOM 1657 O O . PHE A 1 216 ? -15.146 5.841 13.856 1.00 98.25 216 PHE A O 1
ATOM 1664 N N . ALA A 1 217 ? -16.511 6.489 15.526 1.00 98.38 217 ALA A N 1
ATOM 1665 C CA . ALA A 1 217 ? -17.123 7.587 14.787 1.00 98.38 217 ALA A CA 1
ATOM 1666 C C . ALA A 1 217 ? -16.068 8.604 14.322 1.00 98.38 217 ALA A C 1
ATOM 1668 O O . ALA A 1 217 ? -16.020 8.930 13.138 1.00 98.38 217 ALA A O 1
ATOM 1669 N N . ILE A 1 218 ? -15.165 9.031 15.214 1.00 98.50 218 ILE A N 1
ATOM 1670 C CA . ILE A 1 218 ? -14.059 9.941 14.873 1.00 98.50 218 ILE A CA 1
ATOM 1671 C C . ILE A 1 218 ? -13.149 9.323 13.803 1.00 98.50 218 ILE A C 1
ATOM 1673 O O . ILE A 1 218 ? -12.825 9.978 12.815 1.00 98.50 218 ILE A O 1
ATOM 1677 N N . GLU A 1 219 ? -12.757 8.057 13.967 1.00 98.62 219 GLU A N 1
ATOM 1678 C CA . GLU A 1 219 ? -11.907 7.346 13.008 1.00 98.62 219 GLU A CA 1
ATOM 1679 C C . GLU A 1 219 ? -12.533 7.315 11.606 1.00 98.62 219 GLU A C 1
ATOM 1681 O O . GLU A 1 219 ? -11.849 7.590 10.617 1.00 98.62 219 GLU A O 1
ATOM 1686 N N . THR A 1 220 ? -13.831 7.021 11.510 1.00 98.50 220 THR A N 1
ATOM 1687 C CA . THR A 1 220 ? -14.542 7.005 10.228 1.00 98.50 220 THR A CA 1
ATOM 1688 C C . THR A 1 220 ? -14.745 8.399 9.643 1.00 98.50 220 THR A C 1
ATOM 1690 O O . THR A 1 220 ? -14.542 8.572 8.445 1.00 98.50 220 THR A O 1
ATOM 1693 N N . GLU A 1 221 ? -15.049 9.410 10.459 1.00 98.62 221 GLU A N 1
ATOM 1694 C CA . GLU A 1 221 ? -15.194 10.795 9.991 1.00 98.62 221 GLU A CA 1
ATOM 1695 C C . GLU A 1 221 ? -13.878 11.341 9.422 1.00 98.62 221 GLU A C 1
ATOM 1697 O O . GLU A 1 221 ? -13.875 11.996 8.379 1.00 98.62 221 GLU A O 1
ATOM 1702 N N . LEU A 1 222 ? -12.736 11.010 10.037 1.00 98.75 222 LEU A N 1
ATOM 1703 C CA . LEU A 1 222 ? -11.417 11.352 9.495 1.00 98.75 222 LEU A CA 1
ATOM 1704 C C . LEU A 1 222 ? -11.178 10.704 8.124 1.00 98.75 222 LEU A C 1
ATOM 1706 O O . LEU A 1 222 ? -10.662 11.358 7.213 1.00 98.75 222 LEU A O 1
ATOM 1710 N N . ILE A 1 223 ? -11.584 9.442 7.950 1.00 98.81 223 ILE A N 1
ATOM 1711 C CA . ILE A 1 223 ? -11.520 8.754 6.653 1.00 98.81 223 ILE A CA 1
ATOM 1712 C C . ILE A 1 223 ? -12.422 9.460 5.636 1.00 98.81 223 ILE A C 1
ATOM 1714 O O . ILE A 1 223 ? -11.955 9.773 4.541 1.00 98.81 223 ILE A O 1
ATOM 1718 N N . TYR A 1 224 ? -13.673 9.766 5.979 1.00 98.69 224 TYR A N 1
ATOM 1719 C CA . TYR A 1 224 ? -14.609 10.417 5.056 1.00 98.69 224 TYR A CA 1
ATOM 1720 C C . TYR A 1 224 ? -14.160 11.825 4.671 1.00 98.69 224 TYR A C 1
ATOM 1722 O O . TYR A 1 224 ? -14.297 12.233 3.519 1.00 98.69 224 TYR A O 1
ATOM 1730 N N . LYS A 1 225 ? -13.553 12.559 5.603 1.00 98.69 225 LYS A N 1
ATOM 1731 C CA . LYS A 1 225 ? -13.052 13.908 5.355 1.00 98.69 225 LYS A CA 1
ATOM 1732 C C . LYS A 1 225 ? -11.817 13.900 4.452 1.00 98.69 225 LYS A C 1
ATOM 1734 O O . LYS A 1 225 ? -11.834 14.537 3.396 1.00 98.69 225 LYS A O 1
ATOM 1739 N N . TYR A 1 226 ? -10.774 13.150 4.815 1.00 98.69 226 TYR A N 1
ATOM 1740 C CA . TYR A 1 226 ? -9.445 13.285 4.200 1.00 98.69 226 TYR A CA 1
ATOM 1741 C C . TYR A 1 226 ? -9.077 12.189 3.194 1.00 98.69 226 TYR A C 1
ATOM 1743 O O . TYR A 1 226 ? -8.192 12.402 2.365 1.00 98.69 226 TYR A O 1
ATOM 1751 N N . SER A 1 227 ? -9.723 11.021 3.222 1.00 98.69 227 SER A N 1
ATOM 1752 C CA . SER A 1 227 ? -9.433 9.956 2.252 1.00 98.69 227 SER A CA 1
ATOM 1753 C C . SER A 1 227 ? -10.137 10.206 0.908 1.00 98.69 227 SER A C 1
ATOM 1755 O O . SER A 1 227 ? -11.017 11.066 0.818 1.00 98.69 227 SER A O 1
ATOM 1757 N N . PRO A 1 228 ? -9.821 9.445 -0.152 1.00 98.62 228 PRO A N 1
ATOM 1758 C CA . PRO A 1 228 ? -10.541 9.507 -1.421 1.00 98.62 228 PRO A CA 1
ATOM 1759 C C . PRO A 1 228 ? -12.003 9.043 -1.344 1.00 98.62 228 PRO A C 1
ATOM 1761 O O . PRO A 1 228 ? -12.716 9.232 -2.329 1.00 98.62 228 PRO A O 1
ATOM 1764 N N . PHE A 1 229 ? -12.419 8.430 -0.229 1.00 98.62 229 PHE A N 1
ATOM 1765 C CA . PHE A 1 229 ? -13.722 7.796 -0.029 1.00 98.62 229 PHE A CA 1
ATOM 1766 C C . PHE A 1 229 ? -14.523 8.583 1.004 1.00 98.62 229 PHE A C 1
ATOM 1768 O O . PHE A 1 229 ? -14.123 8.671 2.163 1.00 98.62 229 PHE A O 1
ATOM 1775 N N . LYS A 1 230 ? -15.635 9.178 0.576 1.00 98.12 230 LYS A N 1
ATOM 1776 C CA . LYS A 1 230 ? -16.359 10.221 1.319 1.00 98.12 230 LYS A CA 1
ATOM 1777 C C . LYS A 1 230 ? -17.573 9.704 2.090 1.00 98.12 230 LYS A C 1
ATOM 1779 O O . LYS A 1 230 ? -18.321 10.488 2.665 1.00 98.12 230 LYS A O 1
ATOM 1784 N N . SER A 1 231 ? -17.779 8.390 2.099 1.00 98.38 231 SER A N 1
ATOM 1785 C CA . SER A 1 231 ? -18.899 7.745 2.775 1.00 98.38 231 SER A CA 1
ATOM 1786 C C . SER A 1 231 ? -18.572 6.304 3.164 1.00 98.38 231 SER A C 1
ATOM 1788 O O . SER A 1 231 ? -17.680 5.671 2.590 1.00 98.38 231 SER A O 1
ATOM 1790 N N . GLU A 1 232 ? -19.348 5.749 4.099 1.00 97.94 232 GLU A N 1
ATOM 1791 C CA . GLU A 1 232 ? -19.259 4.330 4.455 1.00 97.94 232 GLU A CA 1
ATOM 1792 C C . GLU A 1 232 ? -19.473 3.437 3.227 1.00 97.94 232 GLU A C 1
ATOM 1794 O O . GLU A 1 232 ? -18.771 2.446 3.042 1.00 97.94 232 GLU A O 1
ATOM 1799 N N . GLN A 1 233 ? -20.402 3.809 2.341 1.00 98.31 233 GLN A N 1
ATOM 1800 C CA . GLN A 1 233 ? -20.671 3.053 1.122 1.00 98.31 233 GLN A CA 1
ATOM 1801 C C . GLN A 1 233 ? -19.421 2.939 0.235 1.00 98.31 233 GLN A C 1
ATOM 1803 O O . GLN A 1 233 ? -19.095 1.835 -0.206 1.00 98.31 233 GLN A O 1
ATOM 1808 N N . GLU A 1 234 ? -18.708 4.044 0.007 1.00 98.56 234 GLU A N 1
ATOM 1809 C CA . GLU A 1 234 ? -17.485 4.067 -0.807 1.00 98.56 234 GLU A CA 1
ATOM 1810 C C . GLU A 1 234 ? -16.343 3.265 -0.166 1.00 98.56 234 GLU A C 1
ATOM 1812 O O . GLU A 1 234 ? -15.607 2.562 -0.864 1.00 98.56 234 GLU A O 1
ATOM 1817 N N . VAL A 1 235 ? -16.228 3.302 1.167 1.00 98.75 235 VAL A N 1
ATOM 1818 C CA . VAL A 1 235 ? -15.304 2.448 1.935 1.00 98.75 235 VAL A CA 1
ATOM 1819 C C . VAL A 1 235 ? -15.653 0.968 1.754 1.00 98.75 235 VAL A C 1
ATOM 1821 O O . VAL A 1 235 ? -14.787 0.144 1.445 1.00 98.75 235 VAL A O 1
ATOM 1824 N N . MET A 1 236 ? -16.934 0.613 1.867 1.00 98.31 236 MET A N 1
ATOM 1825 C CA . MET A 1 236 ? -17.406 -0.761 1.674 1.00 98.31 236 MET A CA 1
ATOM 1826 C C . MET A 1 236 ? -17.192 -1.251 0.239 1.00 98.31 236 MET A C 1
ATOM 1828 O O . MET A 1 236 ? -16.963 -2.443 0.023 1.00 98.31 236 MET A O 1
ATOM 1832 N N . GLU A 1 237 ? -17.236 -0.367 -0.757 1.00 98.44 237 GLU A N 1
ATOM 1833 C CA . GLU A 1 237 ? -16.873 -0.694 -2.138 1.00 98.44 237 GLU A CA 1
ATOM 1834 C C . GLU A 1 237 ? -15.399 -1.089 -2.278 1.00 98.44 237 GLU A C 1
ATOM 1836 O O . GLU A 1 237 ? -15.101 -2.015 -3.034 1.00 98.44 237 GLU A O 1
ATOM 1841 N N . GLN A 1 238 ? -14.492 -0.504 -1.487 1.00 98.75 238 GLN A N 1
ATOM 1842 C CA . GLN A 1 238 ? -13.085 -0.919 -1.480 1.00 98.75 238 GLN A CA 1
ATOM 1843 C C . GLN A 1 238 ? -12.914 -2.309 -0.867 1.00 98.75 238 GLN A C 1
ATOM 1845 O O . GLN A 1 238 ? -12.235 -3.157 -1.444 1.00 98.75 238 GLN A O 1
ATOM 1850 N N . PHE A 1 239 ? -13.605 -2.610 0.237 1.00 98.62 239 PHE A N 1
ATOM 1851 C CA . PHE A 1 239 ? -13.603 -3.967 0.788 1.00 98.62 239 PHE A CA 1
ATOM 1852 C C . PHE A 1 239 ? -14.170 -4.995 -0.200 1.00 98.62 239 PHE A C 1
ATOM 1854 O O . PHE A 1 239 ? -13.674 -6.119 -0.256 1.00 98.62 239 PHE A O 1
ATOM 1861 N N . LYS A 1 240 ? -15.176 -4.653 -1.015 1.00 98.06 240 LYS A N 1
ATOM 1862 C CA . LYS A 1 240 ? -15.707 -5.564 -2.052 1.00 98.06 240 LYS A CA 1
ATOM 1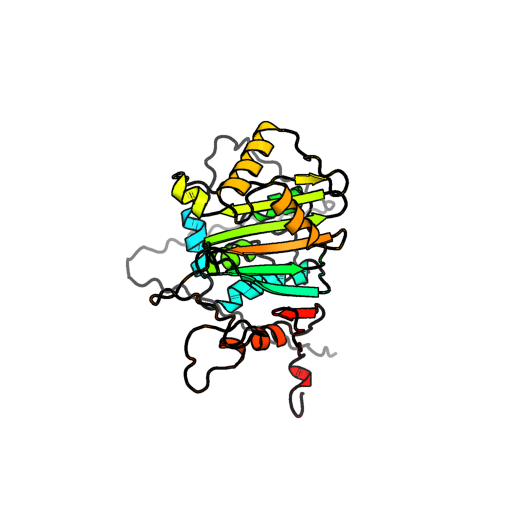863 C C . LYS A 1 240 ? -14.677 -5.913 -3.133 1.00 98.06 240 LYS A C 1
ATOM 1865 O O . LYS A 1 240 ? -14.798 -6.984 -3.723 1.00 98.06 240 LYS A O 1
ATOM 1870 N N . LYS A 1 241 ? -13.660 -5.071 -3.367 1.00 98.50 241 LYS A N 1
ATOM 1871 C CA . LYS A 1 241 ? -12.551 -5.374 -4.294 1.00 98.50 241 LYS A CA 1
ATOM 1872 C C . LYS A 1 241 ? -11.674 -6.535 -3.810 1.00 98.50 241 LYS A C 1
ATOM 1874 O O . LYS A 1 241 ? -10.955 -7.098 -4.624 1.00 98.50 241 LYS A O 1
ATOM 1879 N N . ILE A 1 242 ? -11.750 -6.919 -2.531 1.00 98.44 242 ILE A N 1
ATOM 1880 C CA . ILE A 1 242 ? -11.139 -8.139 -1.980 1.00 98.44 242 ILE A CA 1
ATOM 1881 C C . ILE A 1 242 ? -12.203 -9.254 -2.045 1.00 98.44 242 ILE A C 1
ATOM 1883 O O . ILE A 1 242 ? -13.076 -9.298 -1.168 1.00 98.44 242 ILE A O 1
ATOM 1887 N N . PRO A 1 243 ? -12.202 -10.118 -3.084 1.00 91.19 243 PRO A N 1
ATOM 1888 C CA . PRO A 1 243 ? -13.306 -11.047 -3.338 1.00 91.19 243 PRO A CA 1
ATOM 1889 C C . PRO A 1 243 ? -13.319 -12.245 -2.382 1.00 91.19 243 PRO A C 1
ATOM 1891 O O . PRO A 1 243 ? -14.370 -12.848 -2.182 1.00 91.19 243 PRO A O 1
ATOM 1894 N N . GLY A 1 244 ? -12.162 -12.607 -1.823 1.00 92.06 244 GLY A N 1
ATOM 1895 C CA . GLY A 1 244 ? -12.031 -13.698 -0.863 1.00 92.06 244 GLY A CA 1
ATOM 1896 C C . GLY A 1 244 ? -12.370 -13.285 0.570 1.00 92.06 244 GLY A C 1
ATOM 1897 O O . GLY A 1 244 ? -12.597 -12.114 0.878 1.00 92.06 244 GLY A O 1
ATOM 1898 N N . GLU A 1 245 ? -12.337 -14.270 1.467 1.00 94.44 245 GLU A N 1
ATOM 1899 C CA . GLU A 1 245 ? -12.416 -14.059 2.922 1.00 94.44 245 GLU A CA 1
ATOM 1900 C C . GLU A 1 245 ? -11.139 -13.415 3.490 1.00 94.44 245 GLU A C 1
ATOM 1902 O O . GLU A 1 245 ? -11.128 -12.928 4.621 1.00 94.44 245 GLU A O 1
ATOM 1907 N N . LYS A 1 246 ? -10.056 -13.431 2.703 1.00 97.69 246 LYS A N 1
ATOM 1908 C CA . LYS A 1 246 ? -8.732 -12.919 3.054 1.00 97.69 246 LYS A CA 1
ATOM 1909 C C . LYS A 1 246 ? -8.136 -12.130 1.897 1.00 97.69 246 LYS A C 1
ATOM 1911 O O . LYS A 1 246 ? -8.438 -12.406 0.734 1.00 97.69 246 LYS A O 1
ATOM 1916 N N . GLY A 1 247 ? -7.326 -11.140 2.240 1.00 98.50 247 GLY A N 1
ATOM 1917 C CA . GLY A 1 247 ? -6.571 -10.334 1.288 1.00 98.50 247 GLY A CA 1
ATOM 1918 C C . GLY A 1 247 ? -6.387 -8.906 1.774 1.00 98.50 247 GLY A C 1
ATOM 1919 O O . GLY A 1 247 ? -6.977 -8.488 2.778 1.00 98.50 247 GLY A O 1
ATOM 1920 N N . THR A 1 248 ? -5.561 -8.156 1.056 1.00 98.81 248 THR A N 1
ATOM 1921 C CA . THR A 1 248 ? -5.255 -6.761 1.382 1.00 98.81 248 THR A CA 1
ATOM 1922 C C . THR A 1 248 ? -5.281 -5.900 0.126 1.00 98.81 248 THR A C 1
ATOM 1924 O O . THR A 1 248 ? -4.850 -6.309 -0.946 1.00 98.81 248 THR A O 1
ATOM 1927 N N . LEU A 1 249 ? -5.812 -4.690 0.263 1.00 98.88 249 LEU A N 1
ATOM 1928 C CA . LEU A 1 249 ? -5.806 -3.632 -0.732 1.00 98.88 249 LEU A CA 1
ATOM 1929 C C . LEU A 1 249 ? -5.124 -2.408 -0.127 1.00 98.88 249 LEU A C 1
ATOM 1931 O O . LEU A 1 249 ? -5.663 -1.783 0.782 1.00 98.88 249 LEU A O 1
ATOM 1935 N N . VAL A 1 250 ? -3.956 -2.045 -0.645 1.00 98.88 250 VAL A N 1
ATOM 1936 C CA . VAL A 1 250 ? -3.268 -0.795 -0.308 1.00 98.88 250 VAL A CA 1
ATOM 1937 C C . VAL A 1 250 ? -3.492 0.206 -1.431 1.00 98.88 250 VAL A C 1
ATOM 1939 O O . VAL A 1 250 ? -3.243 -0.106 -2.592 1.00 98.88 250 VAL A O 1
ATOM 1942 N N . ILE A 1 251 ? -3.937 1.410 -1.090 1.00 98.88 251 ILE A N 1
ATOM 1943 C CA . ILE A 1 251 ? -4.172 2.504 -2.032 1.00 98.88 251 ILE A CA 1
ATOM 1944 C C . ILE A 1 251 ? -3.311 3.685 -1.606 1.00 98.88 251 ILE A C 1
ATOM 1946 O O . ILE A 1 251 ? -3.511 4.257 -0.535 1.00 98.88 251 ILE A O 1
ATOM 1950 N N . ILE A 1 252 ? -2.353 4.051 -2.450 1.00 98.88 252 ILE A N 1
ATOM 1951 C CA . ILE A 1 252 ? -1.487 5.214 -2.264 1.00 98.88 252 ILE A CA 1
ATOM 1952 C C . ILE A 1 252 ? -1.994 6.332 -3.168 1.00 98.88 252 ILE A C 1
ATOM 1954 O O . ILE A 1 252 ? -2.255 6.113 -4.351 1.00 98.88 252 ILE A O 1
ATOM 1958 N N . PHE A 1 253 ? -2.127 7.535 -2.623 1.00 98.88 253 PHE A N 1
ATOM 1959 C CA . PHE A 1 253 ? -2.658 8.678 -3.352 1.00 98.88 253 PHE A CA 1
ATOM 1960 C C . PHE A 1 253 ? -1.955 9.976 -2.953 1.00 98.88 253 PHE A C 1
ATOM 1962 O O . PHE A 1 253 ? -1.040 9.992 -2.121 1.00 98.88 253 PHE A O 1
ATOM 1969 N N . ASN A 1 254 ? -2.338 11.067 -3.620 1.00 98.56 254 ASN A N 1
ATOM 1970 C CA . ASN A 1 254 ? -1.605 12.326 -3.587 1.00 98.56 254 ASN A CA 1
ATOM 1971 C C . ASN A 1 254 ? -0.125 12.100 -3.933 1.00 98.56 254 ASN A C 1
ATOM 1973 O O . ASN A 1 254 ? 0.785 12.368 -3.136 1.00 98.56 254 ASN A O 1
ATOM 1977 N N . LEU A 1 255 ? 0.099 11.545 -5.125 1.00 98.50 255 LEU A N 1
ATOM 1978 C CA . LEU A 1 255 ? 1.397 11.071 -5.596 1.00 98.50 255 LEU A CA 1
ATOM 1979 C C . LEU A 1 255 ? 2.417 12.205 -5.646 1.00 98.50 255 LEU A C 1
ATOM 1981 O O . LEU A 1 255 ? 2.063 13.383 -5.754 1.00 98.50 255 LEU A O 1
ATOM 1985 N N . LYS A 1 256 ? 3.692 11.856 -5.498 1.00 97.00 256 LYS A N 1
ATOM 1986 C CA . LYS A 1 256 ? 4.788 12.809 -5.664 1.00 97.00 256 LYS A CA 1
ATOM 1987 C C . LYS A 1 256 ? 4.862 13.269 -7.121 1.00 97.00 256 LYS A C 1
ATOM 1989 O O . LYS A 1 256 ? 4.667 12.480 -8.047 1.00 97.00 256 LYS A O 1
ATOM 1994 N N . LEU A 1 257 ? 5.109 14.562 -7.284 1.00 97.19 257 LEU A N 1
ATOM 1995 C CA . LEU A 1 257 ? 5.227 15.217 -8.578 1.00 97.19 257 LEU A CA 1
ATOM 1996 C C . LEU A 1 257 ? 6.680 15.618 -8.802 1.00 97.19 257 LEU A C 1
ATOM 1998 O O . LEU A 1 257 ? 7.386 15.945 -7.846 1.00 97.19 257 LEU A O 1
ATOM 2002 N N . MET A 1 258 ? 7.087 15.620 -10.061 1.00 96.06 258 MET A N 1
ATOM 2003 C CA . MET A 1 258 ? 8.311 16.267 -10.515 1.00 96.06 258 MET A CA 1
ATOM 2004 C C . MET A 1 258 ? 8.105 17.791 -10.595 1.00 96.06 258 MET A C 1
ATOM 2006 O O . MET A 1 258 ? 6.980 18.288 -10.498 1.00 96.06 258 MET A O 1
ATOM 2010 N N . ASP A 1 259 ? 9.180 18.544 -10.835 1.00 95.50 259 ASP A N 1
ATOM 2011 C CA . ASP A 1 259 ? 9.138 20.015 -10.928 1.00 95.50 259 ASP A CA 1
ATOM 2012 C C . ASP A 1 259 ? 8.230 20.536 -12.055 1.00 95.50 259 ASP A C 1
ATOM 2014 O O . ASP A 1 259 ? 7.733 21.660 -11.997 1.00 95.50 259 ASP A O 1
ATOM 2018 N N . ASN A 1 260 ? 7.989 19.719 -13.083 1.00 94.94 260 ASN A N 1
ATOM 2019 C CA . ASN A 1 260 ? 7.070 20.036 -14.176 1.00 94.94 260 ASN A CA 1
ATOM 2020 C C . ASN A 1 260 ? 5.584 19.816 -13.817 1.00 94.94 260 ASN A C 1
ATOM 2022 O O . ASN A 1 260 ? 4.726 20.080 -14.655 1.00 94.94 260 ASN A O 1
ATOM 2026 N N . GLY A 1 261 ? 5.279 19.346 -12.602 1.00 95.19 261 GLY A N 1
ATOM 2027 C CA . GLY A 1 261 ? 3.920 19.085 -12.122 1.00 95.19 261 GLY A CA 1
ATOM 2028 C C . GLY A 1 261 ? 3.354 17.709 -12.485 1.00 95.19 261 GLY A C 1
AT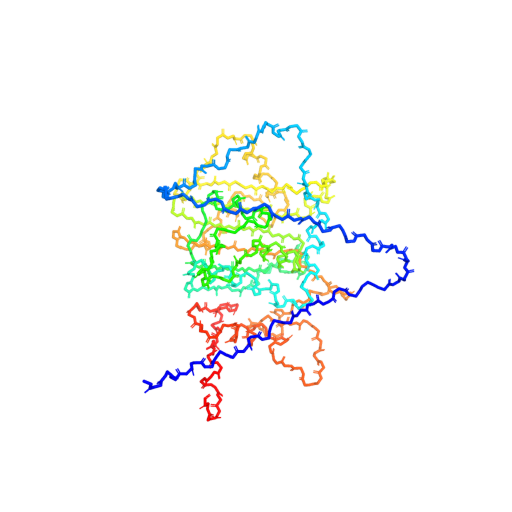OM 2029 O O . GLY A 1 261 ? 2.268 17.372 -12.017 1.00 95.19 261 GLY A O 1
ATOM 2030 N N . GLU A 1 262 ? 4.077 16.897 -13.257 1.00 96.69 262 GLU A N 1
ATOM 2031 C CA . GLU A 1 262 ? 3.660 15.541 -13.627 1.00 96.69 262 GLU A CA 1
ATOM 2032 C C . GLU A 1 262 ? 4.059 14.519 -12.547 1.00 96.69 262 GLU A C 1
ATOM 2034 O O . GLU A 1 262 ? 5.065 14.711 -11.851 1.00 96.69 262 GLU A O 1
ATOM 2039 N N . PRO A 1 263 ? 3.306 13.417 -12.376 1.00 97.50 263 PRO A N 1
ATOM 2040 C CA . PRO A 1 263 ? 3.681 12.352 -11.451 1.00 97.50 263 PRO A CA 1
ATOM 2041 C C . PRO A 1 263 ? 5.001 11.683 -11.863 1.00 97.50 263 PRO A C 1
ATOM 2043 O O . PRO A 1 263 ? 5.274 11.488 -13.044 1.00 97.50 263 PRO A O 1
ATOM 2046 N N . GLU A 1 264 ? 5.805 11.254 -10.882 1.00 96.88 264 GLU A N 1
ATOM 2047 C CA . GLU A 1 264 ? 7.068 10.525 -11.140 1.00 96.88 264 GLU A CA 1
ATOM 2048 C C . GLU A 1 264 ? 6.855 9.181 -11.875 1.00 96.88 264 GLU A C 1
ATOM 2050 O O . GLU A 1 264 ? 7.783 8.624 -12.472 1.00 96.88 264 GLU A O 1
ATOM 2055 N N . LEU A 1 265 ? 5.629 8.651 -11.808 1.00 97.88 265 LEU A N 1
ATOM 2056 C CA . LEU A 1 265 ? 5.199 7.412 -12.444 1.00 97.88 265 LEU A CA 1
ATOM 2057 C C . LEU A 1 265 ? 4.306 7.716 -13.649 1.00 97.88 265 LEU A C 1
ATOM 2059 O O . LEU A 1 265 ? 3.221 8.275 -13.500 1.00 97.88 265 LEU A O 1
ATOM 2063 N N . ASP A 1 266 ? 4.731 7.261 -14.821 1.00 97.38 266 ASP A N 1
ATOM 2064 C CA . ASP A 1 266 ? 3.955 7.296 -16.053 1.00 97.38 266 ASP A CA 1
ATOM 2065 C C . ASP A 1 266 ? 3.181 5.984 -16.235 1.00 97.38 266 ASP A C 1
ATOM 2067 O O . ASP A 1 266 ? 3.756 4.908 -16.412 1.00 97.38 266 ASP A O 1
ATOM 2071 N N . VAL A 1 267 ? 1.855 6.093 -16.199 1.00 97.31 267 VAL A N 1
ATOM 2072 C CA . VAL A 1 267 ? 0.899 4.988 -16.400 1.00 97.31 267 VAL A CA 1
ATOM 2073 C C . VAL A 1 267 ? 0.134 5.114 -17.723 1.00 97.31 267 VAL A C 1
ATOM 2075 O O . VAL A 1 267 ? -0.863 4.428 -17.947 1.00 97.31 267 VAL A O 1
ATOM 2078 N N . THR A 1 268 ? 0.562 6.035 -18.590 1.00 95.94 268 THR A N 1
ATOM 2079 C CA . THR A 1 268 ? -0.160 6.435 -19.804 1.00 95.94 268 THR A CA 1
ATOM 2080 C C . THR A 1 268 ? 0.560 6.032 -21.085 1.00 95.94 268 THR A C 1
ATOM 2082 O O . THR A 1 268 ? -0.103 5.573 -22.016 1.00 95.94 268 THR A O 1
ATOM 2085 N N . SER A 1 269 ? 1.896 6.135 -21.140 1.00 95.81 269 SER A N 1
ATOM 2086 C CA . SER A 1 269 ? 2.660 5.805 -22.356 1.00 95.81 269 SER A CA 1
ATOM 2087 C C . SER A 1 269 ? 2.541 4.336 -22.759 1.00 95.81 269 SER A C 1
ATOM 2089 O O . SER A 1 269 ? 2.458 4.023 -23.947 1.00 95.81 269 SER A O 1
ATOM 2091 N N . ASP A 1 270 ? 2.516 3.427 -21.782 1.00 96.75 270 ASP A N 1
ATOM 2092 C CA . ASP A 1 270 ? 2.167 2.021 -21.986 1.00 96.75 270 ASP A CA 1
ATOM 2093 C C . ASP A 1 270 ? 1.057 1.641 -20.995 1.00 96.75 270 ASP A C 1
ATOM 2095 O O . ASP A 1 270 ? 1.332 1.495 -19.805 1.00 96.75 270 ASP A O 1
ATOM 2099 N N . PRO A 1 271 ? -0.189 1.415 -21.454 1.00 95.00 271 PRO A N 1
ATOM 2100 C CA . PRO A 1 271 ? -1.317 1.110 -20.571 1.00 95.00 271 PRO A CA 1
ATOM 2101 C C . PRO A 1 271 ? -1.185 -0.243 -19.854 1.00 95.00 271 PRO A C 1
ATOM 2103 O O . PRO A 1 271 ? -2.031 -0.605 -19.038 1.00 95.00 271 PRO A O 1
ATOM 2106 N N . ARG A 1 272 ? -0.161 -1.042 -20.179 1.00 97.88 272 ARG A N 1
ATOM 2107 C CA . ARG A 1 272 ? 0.143 -2.315 -19.520 1.00 97.88 272 ARG A CA 1
ATOM 2108 C C . ARG A 1 272 ? 1.317 -2.199 -18.560 1.00 97.88 272 ARG A C 1
ATOM 2110 O O . ARG A 1 272 ? 1.724 -3.226 -18.013 1.00 97.88 272 ARG A O 1
ATOM 2117 N N . ASP A 1 273 ? 1.889 -1.024 -18.365 1.00 98.50 273 ASP A N 1
ATOM 2118 C CA . ASP A 1 273 ? 3.095 -0.838 -17.571 1.00 98.50 273 ASP A CA 1
ATOM 2119 C C . ASP A 1 273 ? 2.977 0.370 -16.642 1.00 98.50 273 ASP A C 1
ATOM 2121 O O . ASP A 1 273 ? 2.121 1.228 -16.809 1.00 98.50 273 ASP A O 1
ATOM 2125 N N . ILE A 1 274 ? 3.865 0.408 -15.656 1.00 98.50 274 ILE A N 1
ATOM 2126 C CA . ILE A 1 274 ? 4.110 1.578 -14.821 1.00 98.50 274 ILE A CA 1
ATOM 2127 C C . ILE A 1 274 ? 5.568 1.939 -15.074 1.00 98.50 274 ILE A C 1
ATOM 2129 O O . ILE A 1 274 ? 6.469 1.168 -14.730 1.00 98.50 274 ILE A O 1
ATOM 2133 N N . GLN A 1 275 ? 5.803 3.068 -15.731 1.00 97.69 275 GLN A N 1
ATOM 2134 C CA . GLN A 1 275 ? 7.139 3.506 -16.112 1.00 97.69 275 GLN A CA 1
ATOM 2135 C C . GLN A 1 275 ? 7.616 4.665 -15.242 1.00 97.69 275 GLN A C 1
ATOM 2137 O O . GLN A 1 275 ? 6.821 5.410 -14.681 1.00 97.69 275 GLN A O 1
ATOM 2142 N N . MET A 1 276 ? 8.931 4.828 -15.135 1.00 96.00 276 MET A N 1
ATOM 2143 C CA . MET A 1 276 ? 9.499 6.094 -14.676 1.00 96.00 276 MET A CA 1
ATOM 2144 C C . MET A 1 276 ? 9.214 7.160 -15.737 1.00 96.00 276 MET A C 1
ATOM 2146 O O . MET A 1 276 ? 9.476 6.917 -16.918 1.00 96.00 276 MET A O 1
ATOM 2150 N N . ALA A 1 277 ? 8.699 8.317 -15.323 1.00 93.44 277 ALA A N 1
ATOM 2151 C CA . ALA A 1 277 ? 8.358 9.407 -16.240 1.00 93.44 277 ALA A CA 1
ATOM 2152 C C . ALA A 1 277 ? 9.596 10.094 -16.857 1.00 93.44 277 ALA A C 1
ATOM 2154 O O . ALA A 1 277 ? 9.505 10.752 -17.894 1.00 93.44 277 ALA A O 1
ATOM 2155 N N . GLU A 1 278 ? 10.774 9.931 -16.249 1.00 84.75 278 GLU A N 1
ATOM 2156 C CA . GLU A 1 278 ? 12.022 10.486 -16.770 1.00 84.75 278 GLU A CA 1
ATOM 2157 C C . GLU A 1 278 ? 12.459 9.825 -18.084 1.00 84.75 278 GLU A C 1
ATOM 2159 O O . GLU A 1 278 ? 12.369 8.608 -18.278 1.00 84.75 278 GLU A O 1
ATOM 2164 N N . THR A 1 279 ? 13.017 10.635 -18.988 1.00 75.94 279 THR A N 1
ATOM 2165 C CA . THR A 1 279 ? 13.625 10.112 -20.215 1.00 75.94 279 THR A CA 1
ATOM 2166 C C . THR A 1 279 ? 14.907 9.358 -19.855 1.00 75.94 279 THR A C 1
ATOM 2168 O O . THR A 1 279 ? 15.839 9.965 -19.325 1.00 75.94 279 THR A O 1
ATOM 2171 N N . PRO A 1 280 ? 15.002 8.049 -20.143 1.00 76.00 280 PRO A N 1
ATOM 2172 C CA . PRO A 1 280 ? 16.177 7.278 -19.776 1.00 76.00 280 PRO A CA 1
ATOM 2173 C C . PRO A 1 280 ? 17.390 7.697 -20.623 1.00 76.00 280 PRO A C 1
ATOM 2175 O O . PRO A 1 280 ? 17.271 7.803 -21.848 1.00 76.00 280 PRO A O 1
ATOM 2178 N N . PRO A 1 281 ? 18.582 7.836 -20.021 1.00 80.38 281 PRO A N 1
ATOM 2179 C CA . PRO A 1 281 ? 19.831 7.881 -20.768 1.00 80.38 281 PRO A CA 1
ATOM 2180 C C . PRO A 1 281 ? 20.013 6.643 -21.656 1.00 80.38 281 PRO A C 1
ATOM 2182 O O . PRO A 1 281 ? 19.486 5.558 -21.369 1.00 80.38 281 PRO A O 1
ATOM 2185 N N . GLU A 1 282 ? 20.817 6.779 -22.708 1.00 78.69 282 GLU A N 1
ATOM 2186 C CA . GLU A 1 282 ? 21.183 5.655 -23.566 1.00 78.69 282 GLU A CA 1
ATOM 2187 C C . GLU A 1 282 ? 21.861 4.540 -22.744 1.00 78.69 282 GLU A C 1
ATOM 2189 O O . GLU A 1 282 ? 22.696 4.794 -21.877 1.00 78.69 282 GLU A O 1
ATOM 21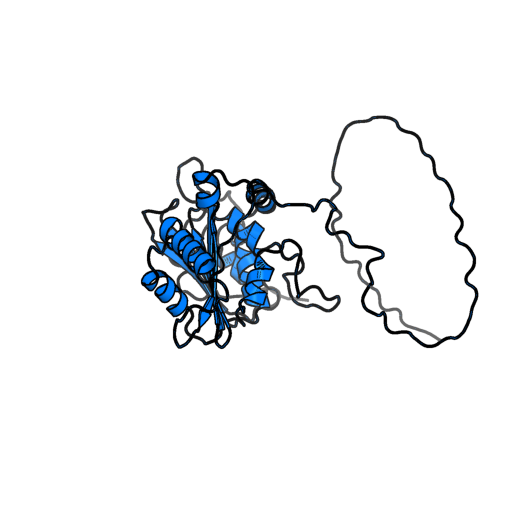94 N N . GLY A 1 283 ? 21.456 3.286 -22.970 1.00 86.12 283 GLY A N 1
ATOM 2195 C CA . GLY A 1 283 ? 21.953 2.129 -22.213 1.00 86.12 283 GLY A CA 1
ATOM 2196 C C . GLY A 1 283 ? 21.276 1.884 -20.856 1.00 86.12 283 GLY A C 1
ATOM 2197 O O . GLY A 1 283 ? 21.683 0.971 -20.133 1.00 86.12 283 GLY A O 1
ATOM 2198 N N . THR A 1 284 ? 20.230 2.639 -20.502 1.00 90.00 284 THR A N 1
ATOM 2199 C CA . THR A 1 284 ? 19.448 2.370 -19.284 1.00 90.00 284 THR A CA 1
ATOM 2200 C C . THR A 1 284 ? 18.806 0.986 -19.341 1.00 90.00 284 THR A C 1
ATOM 2202 O O . THR A 1 284 ? 18.143 0.615 -20.311 1.00 90.00 284 THR A O 1
ATOM 2205 N N . LYS A 1 285 ? 18.992 0.214 -18.268 1.00 93.12 285 LYS A N 1
ATOM 2206 C CA . LYS A 1 285 ? 18.429 -1.133 -18.143 1.00 93.12 285 LYS A CA 1
ATOM 2207 C C . LYS A 1 285 ? 16.895 -1.079 -18.104 1.00 93.12 285 LYS A C 1
ATOM 2209 O O . LYS A 1 285 ? 16.362 -0.222 -17.394 1.00 93.12 285 LYS A O 1
ATOM 2214 N N . PRO A 1 286 ? 16.182 -2.006 -18.770 1.00 94.31 286 PRO A N 1
ATOM 2215 C CA . PRO A 1 286 ? 14.720 -2.039 -18.758 1.00 94.31 286 PRO A CA 1
ATOM 2216 C C . PRO A 1 286 ? 14.124 -2.011 -17.348 1.00 94.31 286 PRO A C 1
ATOM 2218 O O . PRO A 1 286 ? 13.165 -1.292 -17.101 1.00 94.31 286 PRO A O 1
ATOM 2221 N N . GLU A 1 287 ? 14.738 -2.715 -16.397 1.00 95.69 287 GLU A N 1
ATOM 2222 C CA . GLU A 1 287 ? 14.285 -2.828 -15.007 1.00 95.69 287 GLU A CA 1
ATOM 2223 C C . GLU A 1 287 ? 14.404 -1.521 -14.208 1.00 95.69 287 GLU A C 1
ATOM 2225 O O . GLU A 1 287 ? 13.870 -1.423 -13.109 1.00 95.69 287 GLU A O 1
ATOM 2230 N N . ARG A 1 288 ? 15.109 -0.509 -14.729 1.00 93.94 288 ARG A N 1
ATOM 2231 C CA . ARG A 1 288 ? 15.183 0.824 -14.112 1.00 93.94 288 ARG A CA 1
ATOM 2232 C C . ARG A 1 288 ? 14.137 1.798 -14.645 1.00 93.94 288 ARG A C 1
ATOM 2234 O O . ARG A 1 288 ? 13.971 2.857 -14.058 1.00 93.94 288 ARG A O 1
ATOM 2241 N N . ARG A 1 289 ? 13.450 1.445 -15.735 1.00 94.38 289 ARG A N 1
ATOM 2242 C CA . ARG A 1 289 ? 12.423 2.282 -16.368 1.00 94.38 289 ARG A CA 1
ATOM 2243 C C . ARG A 1 289 ? 11.038 1.651 -16.348 1.00 94.38 289 ARG A C 1
ATOM 2245 O O . ARG A 1 289 ? 10.073 2.374 -16.183 1.00 94.38 289 ARG A O 1
ATOM 2252 N N . SER A 1 290 ? 10.940 0.341 -16.541 1.00 97.50 290 SER A N 1
ATOM 2253 C CA . SER A 1 290 ? 9.686 -0.409 -16.624 1.00 97.50 290 SER A CA 1
ATOM 2254 C C . SER A 1 290 ? 9.496 -1.238 -15.363 1.00 97.50 290 SER A C 1
ATOM 2256 O O . SER A 1 290 ? 10.290 -2.146 -15.080 1.00 97.50 290 SER A O 1
ATOM 2258 N N . PHE A 1 291 ? 8.425 -0.967 -14.616 1.00 98.50 291 PHE A N 1
ATOM 2259 C CA . PHE A 1 291 ? 8.108 -1.762 -13.440 1.00 98.50 291 PHE A CA 1
ATOM 2260 C C . PHE A 1 291 ? 7.721 -3.187 -13.834 1.00 98.50 291 PHE A C 1
ATOM 2262 O O . PHE A 1 291 ? 8.075 -4.134 -13.138 1.00 98.50 291 PHE A O 1
ATOM 2269 N N . ARG A 1 292 ? 7.091 -3.386 -14.999 1.00 98.56 292 ARG A N 1
ATOM 2270 C CA . ARG A 1 292 ? 6.851 -4.718 -15.570 1.00 98.56 292 ARG A CA 1
ATOM 2271 C C . ARG A 1 292 ? 8.142 -5.506 -15.774 1.00 98.56 292 ARG A C 1
ATOM 2273 O O . ARG A 1 292 ? 8.167 -6.699 -15.463 1.00 98.56 292 ARG A O 1
ATOM 2280 N N . ALA A 1 293 ? 9.200 -4.877 -16.288 1.00 97.94 293 ALA A N 1
ATOM 2281 C CA . ALA A 1 293 ? 10.501 -5.527 -16.443 1.00 97.94 293 ALA A CA 1
ATOM 2282 C C . ALA A 1 293 ? 11.138 -5.840 -15.082 1.00 97.94 293 ALA A C 1
ATOM 2284 O O . ALA A 1 293 ? 11.601 -6.960 -14.868 1.00 97.94 293 ALA A O 1
ATOM 2285 N N . TYR A 1 294 ? 11.099 -4.886 -14.150 1.00 98.38 294 TYR A N 1
ATOM 2286 C CA . TYR A 1 294 ? 11.631 -5.054 -12.798 1.00 98.38 294 TYR A CA 1
ATOM 2287 C C . TYR A 1 294 ? 10.922 -6.175 -12.022 1.00 98.38 294 TYR A C 1
ATOM 2289 O O . TYR A 1 294 ? 11.561 -7.120 -11.559 1.00 98.38 294 TYR A O 1
ATOM 2297 N N . ALA A 1 295 ? 9.589 -6.145 -11.973 1.00 98.25 295 ALA A N 1
ATOM 2298 C CA . ALA A 1 295 ? 8.756 -7.143 -11.307 1.00 98.25 295 ALA A CA 1
ATOM 2299 C C . ALA A 1 295 ? 8.941 -8.553 -11.889 1.00 98.25 295 ALA A C 1
ATOM 2301 O O . ALA A 1 295 ? 8.823 -9.546 -11.170 1.00 98.25 295 ALA A O 1
ATOM 2302 N N . ALA A 1 296 ? 9.270 -8.671 -13.181 1.00 98.31 296 ALA A N 1
ATOM 2303 C CA . ALA A 1 296 ? 9.513 -9.965 -13.811 1.00 98.31 296 ALA A CA 1
ATOM 2304 C C . ALA A 1 296 ? 10.734 -10.703 -13.236 1.00 98.31 296 ALA A C 1
ATOM 2306 O O . ALA A 1 296 ? 10.783 -11.931 -13.319 1.00 98.31 296 ALA A O 1
ATOM 2307 N N . VAL A 1 297 ? 11.702 -9.978 -12.671 1.00 97.69 297 VAL A N 1
ATOM 2308 C CA . VAL A 1 297 ? 12.966 -10.526 -12.150 1.00 97.69 297 VAL A CA 1
ATOM 2309 C C . VAL A 1 297 ? 13.181 -10.235 -10.663 1.00 97.69 297 VAL A C 1
ATOM 2311 O O . VAL A 1 297 ? 14.236 -10.569 -10.129 1.00 97.69 297 VAL A O 1
ATOM 2314 N N . LEU A 1 298 ? 12.181 -9.653 -9.990 1.00 97.00 298 LEU A N 1
ATOM 2315 C CA . LEU A 1 298 ? 12.247 -9.271 -8.578 1.00 97.00 298 LEU A CA 1
ATOM 2316 C C . LEU A 1 298 ? 12.560 -10.466 -7.663 1.00 97.00 298 LEU A C 1
ATOM 2318 O O . LEU A 1 298 ? 13.321 -10.344 -6.708 1.00 97.00 298 LEU A O 1
ATOM 2322 N N . TYR A 1 299 ? 12.021 -11.644 -7.991 1.00 96.88 299 TYR A N 1
ATOM 2323 C CA . TYR A 1 299 ? 12.226 -12.866 -7.217 1.00 96.88 299 TYR A CA 1
ATOM 2324 C C . TYR A 1 299 ? 12.987 -13.925 -8.001 1.00 96.88 299 TYR A C 1
ATOM 2326 O O . TYR A 1 299 ? 12.615 -14.281 -9.119 1.00 96.88 299 TYR A O 1
ATOM 2334 N N . ILE A 1 300 ? 13.988 -14.524 -7.351 1.00 95.31 300 ILE A N 1
ATOM 2335 C CA . ILE A 1 300 ? 14.736 -15.659 -7.906 1.00 95.31 300 ILE A CA 1
ATOM 2336 C C . ILE A 1 300 ? 13.847 -16.892 -8.136 1.00 95.31 300 ILE A C 1
ATOM 2338 O O . ILE A 1 300 ? 14.013 -17.593 -9.133 1.00 95.31 300 ILE A O 1
ATOM 2342 N N . ASP A 1 301 ? 12.883 -17.130 -7.238 1.00 93.06 301 ASP A N 1
ATOM 2343 C CA . ASP A 1 301 ? 11.837 -18.148 -7.376 1.00 93.06 301 ASP A CA 1
ATOM 2344 C C . ASP A 1 301 ? 10.447 -17.483 -7.339 1.00 93.06 301 ASP A C 1
ATOM 2346 O O . ASP A 1 301 ? 9.871 -17.286 -6.255 1.00 93.06 301 ASP A O 1
ATOM 2350 N N . PRO A 1 302 ? 9.911 -17.062 -8.500 1.00 94.56 302 PRO A N 1
ATOM 2351 C CA . PRO A 1 302 ? 8.595 -16.446 -8.573 1.00 94.56 302 PRO A CA 1
ATOM 2352 C C . PRO A 1 302 ? 7.498 -17.513 -8.445 1.00 94.56 302 PRO A C 1
ATOM 2354 O O . PRO A 1 302 ? 7.444 -18.461 -9.228 1.00 94.56 302 PRO A O 1
ATOM 2357 N N . ARG A 1 303 ? 6.610 -17.337 -7.460 1.00 95.00 303 ARG A N 1
ATOM 2358 C CA . ARG A 1 303 ? 5.413 -18.175 -7.247 1.00 95.00 303 ARG A CA 1
ATOM 2359 C C . ARG A 1 303 ? 4.131 -17.351 -7.317 1.00 95.00 303 ARG A C 1
ATOM 2361 O O . ARG A 1 303 ? 3.224 -17.702 -8.066 1.00 95.00 303 ARG A O 1
ATOM 2368 N N . MET A 1 304 ? 4.098 -16.234 -6.588 1.00 98.25 304 MET A N 1
ATOM 2369 C CA . MET A 1 304 ? 3.034 -15.237 -6.680 1.00 98.25 304 MET A CA 1
ATOM 2370 C C . MET A 1 304 ? 2.965 -14.665 -8.101 1.00 98.25 304 MET A C 1
ATOM 2372 O O . MET A 1 304 ? 3.984 -14.293 -8.689 1.00 98.25 304 MET A O 1
ATOM 2376 N N . ARG A 1 305 ? 1.757 -14.598 -8.664 1.00 98.56 305 ARG A N 1
ATOM 2377 C CA . ARG A 1 305 ? 1.519 -14.031 -9.994 1.00 98.56 305 ARG A CA 1
ATOM 2378 C C . ARG A 1 305 ? 1.337 -12.522 -9.874 1.00 98.56 305 ARG A C 1
ATOM 2380 O O . ARG A 1 305 ? 0.440 -12.073 -9.174 1.00 98.56 305 ARG A O 1
ATOM 2387 N N . ILE A 1 306 ? 2.131 -11.758 -10.612 1.00 98.81 306 ILE A N 1
ATOM 2388 C CA . ILE A 1 306 ? 2.036 -10.295 -10.632 1.00 98.81 306 ILE A CA 1
ATOM 2389 C C . ILE A 1 306 ? 1.236 -9.865 -11.865 1.00 98.81 306 ILE A C 1
ATOM 2391 O O . ILE A 1 306 ? 1.472 -10.365 -12.970 1.00 98.81 306 ILE A O 1
ATOM 2395 N N . PHE A 1 307 ? 0.291 -8.951 -11.684 1.00 98.88 307 PHE A N 1
ATOM 2396 C CA . PHE A 1 307 ? -0.489 -8.315 -12.742 1.00 98.88 307 PHE A CA 1
ATOM 2397 C C . PHE A 1 307 ? -0.312 -6.800 -12.640 1.00 98.88 307 PHE A C 1
ATOM 2399 O O . PHE A 1 307 ? -0.384 -6.248 -11.549 1.00 98.88 307 PHE A O 1
ATOM 2406 N N . ILE A 1 308 ? -0.074 -6.139 -13.773 1.00 98.88 308 ILE A N 1
ATOM 2407 C CA . ILE A 1 308 ? -0.006 -4.675 -13.864 1.00 98.88 308 ILE A CA 1
ATOM 2408 C C . ILE A 1 308 ? -1.114 -4.220 -14.808 1.00 98.88 308 ILE A C 1
ATOM 2410 O O . ILE A 1 308 ? -1.184 -4.721 -15.934 1.00 98.88 308 ILE A O 1
ATOM 2414 N N . HIS A 1 309 ? -2.001 -3.345 -14.331 1.00 98.38 309 HIS A N 1
ATOM 2415 C CA . HIS A 1 309 ? -3.200 -2.886 -15.048 1.00 98.38 309 HIS A CA 1
ATOM 2416 C C . HIS A 1 309 ? -4.031 -4.050 -15.625 1.00 98.38 309 HIS A C 1
ATOM 2418 O O . HIS A 1 309 ? -4.439 -4.045 -16.782 1.00 98.38 309 HIS A O 1
ATOM 2424 N N . GLY A 1 310 ? -4.212 -5.120 -14.840 1.00 97.94 310 GLY A N 1
ATOM 2425 C CA . GLY A 1 310 ? -4.936 -6.329 -15.259 1.00 97.94 310 GLY A CA 1
ATOM 2426 C C . GLY A 1 310 ? -4.170 -7.252 -16.221 1.00 97.94 310 GLY A C 1
ATOM 2427 O O . GLY A 1 310 ? -4.633 -8.353 -16.526 1.00 97.94 310 GLY A O 1
ATOM 2428 N N . HIS A 1 311 ? -2.965 -6.878 -16.658 1.00 98.62 311 HIS A N 1
ATOM 2429 C CA . HIS A 1 311 ? -2.141 -7.671 -17.566 1.00 98.62 311 HIS A CA 1
ATOM 2430 C C . HIS A 1 311 ? -1.040 -8.427 -16.819 1.00 98.62 311 HIS A C 1
ATOM 2432 O O . HIS A 1 311 ? -0.150 -7.828 -16.207 1.00 98.62 311 HIS A O 1
ATOM 2438 N N . LYS A 1 312 ? -1.048 -9.761 -16.935 1.00 98.69 312 LYS A N 1
ATOM 2439 C CA . LYS A 1 312 ? -0.066 -10.647 -16.290 1.00 98.69 312 LYS A CA 1
ATOM 2440 C C . LYS A 1 312 ? 1.368 -10.252 -16.653 1.00 98.69 312 LYS A C 1
ATOM 2442 O O . LYS A 1 312 ? 1.686 -10.053 -17.825 1.00 98.69 312 LYS A O 1
ATOM 2447 N N . VAL A 1 313 ? 2.243 -10.176 -15.659 1.00 98.62 313 VAL A N 1
ATOM 2448 C CA . VAL A 1 313 ? 3.692 -10.040 -15.838 1.00 98.62 313 VAL A CA 1
ATOM 2449 C C . VAL A 1 313 ? 4.289 -11.425 -16.078 1.00 98.62 313 VAL A C 1
ATOM 2451 O O . VAL A 1 313 ? 4.004 -12.381 -15.354 1.00 98.62 313 VAL A O 1
ATOM 2454 N N . GLN A 1 314 ? 5.121 -11.556 -17.112 1.00 97.88 314 GLN A N 1
ATOM 2455 C CA . GLN A 1 314 ? 5.848 -12.795 -17.377 1.00 97.88 314 GLN A CA 1
ATOM 2456 C C . GLN A 1 314 ? 7.091 -12.855 -16.487 1.00 97.88 314 GLN A C 1
ATOM 2458 O O . GLN A 1 314 ? 8.180 -12.464 -16.902 1.00 97.88 314 GLN A O 1
ATOM 2463 N N . THR A 1 315 ? 6.916 -13.334 -15.257 1.00 96.69 315 THR A N 1
ATOM 2464 C CA . THR A 1 315 ? 8.015 -13.547 -14.308 1.00 96.69 315 THR A CA 1
ATOM 2465 C C . THR A 1 315 ? 8.990 -14.608 -14.808 1.00 96.69 315 THR A C 1
ATOM 2467 O O . THR A 1 315 ? 8.579 -15.600 -15.418 1.00 96.69 315 THR A O 1
ATOM 2470 N N . LYS A 1 316 ? 10.281 -14.424 -14.531 1.00 93.06 316 LYS A N 1
ATOM 2471 C CA . LYS A 1 316 ? 11.367 -15.245 -15.068 1.00 93.06 316 LYS A CA 1
ATOM 2472 C C . LYS A 1 316 ? 12.301 -15.696 -13.955 1.00 93.06 316 LYS A C 1
ATOM 2474 O O . LYS A 1 316 ? 12.736 -14.899 -13.134 1.00 93.06 316 LYS A O 1
ATOM 2479 N N . ARG A 1 317 ? 12.693 -16.969 -13.997 1.00 94.50 317 ARG A N 1
ATOM 2480 C CA . ARG A 1 317 ? 13.901 -17.431 -13.307 1.00 94.50 317 ARG A CA 1
ATOM 2481 C C . ARG A 1 317 ? 15.086 -17.107 -14.206 1.00 94.50 317 ARG A C 1
ATOM 2483 O O . ARG A 1 317 ? 15.219 -17.718 -15.264 1.00 94.50 317 ARG A O 1
ATOM 2490 N N . LEU A 1 318 ? 15.929 -16.152 -13.810 1.00 91.12 318 LEU A N 1
ATOM 2491 C CA . LEU A 1 318 ? 17.037 -15.677 -14.653 1.00 91.12 318 LEU A CA 1
ATOM 2492 C C . LEU A 1 318 ? 17.972 -16.808 -15.108 1.00 91.12 318 LEU A C 1
ATOM 2494 O O . LEU A 1 318 ? 18.417 -16.803 -16.252 1.00 91.12 318 LEU A O 1
ATOM 2498 N N . SER A 1 319 ? 18.198 -17.822 -14.269 1.00 91.50 319 SER A N 1
ATOM 2499 C CA . SER A 1 319 ? 18.996 -19.007 -14.617 1.00 91.50 319 SER A CA 1
ATOM 2500 C C . SER A 1 319 ? 18.451 -19.795 -15.817 1.00 91.50 319 SER A C 1
ATOM 2502 O O . SER A 1 319 ? 19.222 -20.451 -16.512 1.00 91.50 319 SER A O 1
ATOM 2504 N N . CYS A 1 320 ? 17.150 -19.704 -16.105 1.00 91.75 320 CYS A N 1
ATOM 2505 C CA . CYS A 1 320 ? 16.502 -20.349 -17.248 1.00 91.75 320 CYS A CA 1
ATOM 2506 C C . CYS A 1 320 ? 16.501 -19.482 -18.520 1.00 91.75 320 CYS A C 1
ATOM 2508 O O . CYS A 1 320 ? 16.033 -19.936 -19.560 1.00 91.75 320 CYS A O 1
ATOM 2510 N N . CYS A 1 321 ? 16.991 -18.240 -18.451 1.00 90.81 321 CYS A N 1
ATOM 2511 C CA . CYS A 1 321 ? 16.995 -17.293 -19.571 1.00 90.81 321 CYS A CA 1
ATOM 2512 C C . CYS A 1 321 ? 18.383 -17.095 -20.200 1.00 90.81 321 CYS A C 1
ATOM 2514 O O . CYS A 1 321 ? 18.523 -16.298 -21.125 1.00 90.81 321 CYS A O 1
ATOM 2516 N N . LEU A 1 322 ? 19.407 -17.790 -19.699 1.00 91.81 322 LEU A N 1
ATOM 2517 C CA . LEU A 1 322 ? 20.794 -17.637 -20.130 1.00 91.81 322 LEU A CA 1
ATOM 2518 C C . LEU A 1 322 ? 21.244 -18.817 -20.994 1.00 91.81 322 LEU A C 1
ATOM 2520 O O . LEU A 1 322 ? 20.854 -19.963 -20.774 1.00 91.81 322 LEU A O 1
ATOM 2524 N N . TYR A 1 323 ? 22.118 -18.546 -21.961 1.00 92.62 323 TYR A N 1
ATOM 2525 C CA . TYR A 1 323 ? 22.785 -19.589 -22.733 1.00 92.62 323 TYR A CA 1
ATOM 2526 C C . TYR A 1 323 ? 23.893 -20.243 -21.894 1.00 92.62 323 TYR A C 1
ATOM 2528 O O . TYR A 1 323 ? 24.783 -19.552 -21.405 1.00 92.62 323 TYR A O 1
ATOM 2536 N N . LYS A 1 324 ? 23.857 -21.579 -21.766 1.00 87.88 324 LYS A N 1
ATOM 2537 C CA . LYS A 1 324 ? 24.821 -22.397 -20.998 1.00 87.88 324 LYS A CA 1
ATOM 2538 C C . LYS A 1 324 ? 24.968 -21.978 -19.517 1.00 87.88 324 LYS A C 1
ATOM 2540 O O . LYS A 1 324 ? 26.077 -21.635 -19.101 1.00 87.88 324 LYS A O 1
ATOM 2545 N N . PRO A 1 325 ? 23.893 -22.042 -18.707 1.00 86.12 325 PRO A N 1
ATOM 2546 C CA . PRO A 1 325 ? 24.015 -21.856 -17.263 1.00 86.12 325 PRO A CA 1
ATOM 2547 C C . PRO A 1 325 ? 24.896 -22.971 -16.672 1.00 86.12 325 PRO A C 1
ATOM 2549 O O . PRO A 1 325 ? 24.846 -24.113 -17.136 1.00 86.12 325 PRO A O 1
ATOM 2552 N N . ARG A 1 326 ? 25.730 -22.638 -15.686 1.00 82.12 326 ARG A N 1
ATOM 2553 C CA . ARG A 1 326 ? 26.609 -23.575 -14.973 1.00 82.12 326 ARG A CA 1
ATOM 2554 C C . ARG A 1 326 ? 26.408 -23.443 -13.476 1.00 82.12 326 ARG A C 1
ATOM 2556 O O . ARG A 1 326 ? 26.199 -22.291 -13.036 1.00 82.12 326 ARG A O 1
#

Sequence (326 aa):
ATRGRRREVPRLCAAWEAVTGGPGTQKSLLGTAQCPPEVGGLGAARQPGPAMAFTNYSSLNRAQLTFEYLHTNSTTHEFLFGALAELVDNARDADATRIDIYAERREDLRGGFMLCFLDDGAGMDSSDAASVIQFGKSAKRSPESTQIGQYGNGLKSGSMRIGKDFILFTKKDTTMTCLFLSRTFHEEEGIDEVIVPLPTWNTHTREPMTDNMEKFAIETELIYKYSPFKSEQEVMEQFKKIPGEKGTLVIIFNLKLMDNGEPELDVTSDPRDIQMAETPPEGTKPERRSFRAYAAVLYIDPRMRIFIHGHKVQTKRLSCCLYKPR

Foldseek 3Di:
DDDDDDDDDDDDDPDDDDDDDDDDDDDDDDDDDDDDDDDDDDDDDDDDDDPDDPDDCPPPDDDAAWLCVLVVLQVVPPQLLQLVVLLVLVLVLLVFQAKEWEWAADCPFQQRTKTKIKTLGQWDALVRLVLLPVFQDDPQQDPPRPRPPNRSRSNSNSLVNFAQWKWKWWAHQQKIKIKTFHSPLCVVVVNTHGDIQIWMATPPPRHTDDPDPVSNVVSVCSCLPGPPHNDPVSVVVQVVVNVDNTIMMMIRTNGDADPVSHHQWDCDVDVQWTFGPDDDDPPDDCLSGTSLVVVLAVDLDDRRWYGYNNHTRNRDNVQVVDDDRD